Protein AF-A0A2C6MJA4-F1 (afdb_monomer_lite)

Organism: NCBI:txid1383067

Foldseek 3Di:
DAPLLFKKKKWWAWPCQQVHHPVVLVVQLVVLVVVLLVLLVCLLVVHDDDDPVNPVFWDWDWDDADGPIGITIIGTGGDPPPDDDDPPRPPDDSNSSLQLSLLLLVVLLVCLVLVVVVWDWDWADPVDPQKIWIFIHDVGDTDIHGVSSVVSNVSSVVSVLSSLVSADNVSTTAWIWMGRPPDPDGIDIHGVVSSVSSVPDDD

Radius of gyration: 17.63 Å; chains: 1; bounding box: 37×48×42 Å

Sequence (203 aa):
MVQNDSLITFKMTGTQFEDGFNLYYMLKALGDFHTIIDKSYLTIKNKKKMSEKDREILRLRAFSFEKGSFVTNLSIDILAATQVVLPYFLSLTPKEIWEIATQGYKYLTFVLEAFSRNEKVRIESSGQDNVVNVINGSDNQIIQIHEQTLVFVQRAVGDYENLVNNINPKHGINQIQAYQKNSNSKGINITDYEKSFFKGGRL

Secondary structure (DSSP, 8-state):
---GGGEEEEEEESGGGTSS--HHHHHHHHHHHHHHHHHHHHHHTT-SS--HHHHHHEEEEEEEEETTTEEEEEEEEE---S----TTS----HHHHHHHHHHHHHHHHHHHHHHHTT--EEEEE-SSTTEEEEEETTTTEEEEEETHHHHHHHHHHHHHHHHHHT-BGGGTB-EEEEEETT-SS-EEEE-HHHHHHHHH---

Structure (mmCIF, N/CA/C/O backbone):
data_AF-A0A2C6MJA4-F1
#
_entry.id   AF-A0A2C6MJA4-F1
#
loop_
_atom_site.group_PDB
_atom_site.id
_atom_site.type_symbol
_atom_site.label_atom_id
_atom_site.label_alt_id
_atom_site.label_comp_id
_atom_site.label_asym_id
_atom_site.label_entity_id
_atom_site.label_seq_id
_atom_site.pdbx_PDB_ins_code
_atom_site.Cartn_x
_atom_site.Cartn_y
_atom_site.Cartn_z
_atom_site.occupancy
_atom_site.B_iso_or_equiv
_atom_site.auth_seq_id
_atom_site.auth_comp_id
_atom_site.auth_asym_id
_atom_site.auth_atom_id
_atom_site.pdbx_PDB_model_num
ATOM 1 N N . MET A 1 1 ? -10.403 23.217 6.806 1.00 45.53 1 MET A N 1
ATOM 2 C CA . MET A 1 1 ? -10.995 22.338 5.776 1.00 45.53 1 MET A CA 1
ATOM 3 C C . MET A 1 1 ? -9.944 21.325 5.363 1.00 45.53 1 MET A C 1
ATOM 5 O O . MET A 1 1 ? -8.827 21.739 5.085 1.00 45.53 1 MET A O 1
ATOM 9 N N . VAL A 1 2 ? -10.267 20.031 5.391 1.00 54.28 2 VAL A N 1
ATOM 10 C CA . VAL A 1 2 ? -9.412 18.985 4.802 1.00 54.28 2 VAL A CA 1
ATOM 11 C C . VAL A 1 2 ? -9.591 19.072 3.284 1.00 54.28 2 VAL A C 1
ATOM 13 O O . VAL A 1 2 ? -10.728 19.171 2.826 1.00 54.28 2 VAL A O 1
ATOM 16 N N . GLN A 1 3 ? -8.507 19.126 2.508 1.00 57.84 3 GLN A N 1
ATOM 17 C CA . GLN A 1 3 ? -8.610 19.113 1.044 1.00 57.84 3 GLN A CA 1
ATOM 18 C C . GLN A 1 3 ? -9.174 17.760 0.587 1.00 57.84 3 GLN A C 1
ATOM 20 O O . GLN A 1 3 ? -8.755 16.723 1.087 1.00 57.84 3 GLN A O 1
ATOM 25 N N . ASN A 1 4 ? -10.111 17.746 -0.366 1.00 58.88 4 ASN A N 1
ATOM 26 C CA . ASN A 1 4 ? -10.749 16.499 -0.819 1.00 58.88 4 ASN A CA 1
ATOM 27 C C . ASN A 1 4 ? -9.745 15.470 -1.365 1.00 58.88 4 ASN A C 1
ATOM 29 O O . ASN A 1 4 ? -9.954 14.268 -1.213 1.00 58.88 4 ASN A O 1
ATOM 33 N N . ASP A 1 5 ? -8.635 15.936 -1.938 1.00 65.00 5 ASP A N 1
ATOM 34 C CA . ASP A 1 5 ? -7.619 15.080 -2.547 1.00 65.00 5 ASP A CA 1
ATOM 35 C C . ASP A 1 5 ? -6.782 14.306 -1.516 1.00 65.00 5 ASP A C 1
ATOM 37 O O . ASP A 1 5 ? -6.061 13.384 -1.890 1.00 65.00 5 ASP A O 1
ATOM 41 N N . SER A 1 6 ? -6.897 14.624 -0.222 1.00 71.31 6 SER A N 1
ATOM 42 C CA . SER A 1 6 ? -6.244 13.869 0.850 1.00 71.31 6 SER A CA 1
ATOM 43 C C . SER A 1 6 ? -7.141 12.827 1.518 1.00 71.31 6 SER A C 1
ATOM 45 O O . SER A 1 6 ? -6.648 12.092 2.374 1.00 71.31 6 SER A O 1
ATOM 47 N N . LEU A 1 7 ? -8.427 12.745 1.148 1.00 86.44 7 LEU A N 1
ATOM 48 C CA . LEU A 1 7 ? -9.398 11.855 1.785 1.00 86.44 7 LEU A CA 1
ATOM 49 C C . LEU A 1 7 ? -9.397 10.452 1.168 1.00 86.44 7 LEU A C 1
ATOM 51 O O . LEU A 1 7 ? -9.753 10.255 0.002 1.00 86.44 7 LEU A O 1
ATOM 55 N N . ILE A 1 8 ? -9.068 9.469 2.000 1.00 89.94 8 ILE A N 1
ATOM 56 C CA . ILE A 1 8 ? -9.038 8.045 1.674 1.00 89.94 8 ILE A CA 1
ATOM 57 C C . ILE A 1 8 ? -10.065 7.336 2.548 1.00 89.94 8 ILE A C 1
ATOM 59 O O . ILE A 1 8 ? -10.073 7.496 3.763 1.00 89.94 8 ILE A O 1
ATOM 63 N N . THR A 1 9 ? -10.915 6.512 1.956 1.00 91.31 9 THR A N 1
ATOM 64 C CA . THR A 1 9 ? -11.743 5.574 2.706 1.00 91.31 9 THR A CA 1
ATOM 65 C C . THR A 1 9 ? -10.976 4.270 2.859 1.00 91.31 9 THR A C 1
ATOM 67 O O . THR A 1 9 ? -10.599 3.660 1.861 1.00 91.31 9 THR A O 1
ATOM 70 N N . PHE A 1 10 ? -10.752 3.844 4.100 1.00 92.75 10 PHE A N 1
ATOM 71 C CA . PHE A 1 10 ? -10.230 2.524 4.434 1.00 92.75 10 PHE A CA 1
ATOM 72 C C . PHE A 1 10 ? -11.374 1.659 4.955 1.00 92.75 10 PHE A C 1
ATOM 74 O O . PHE A 1 10 ? -12.114 2.071 5.849 1.00 92.75 10 PHE A O 1
ATOM 81 N N . LYS A 1 11 ? -11.531 0.467 4.386 1.00 92.75 11 LYS A N 1
ATOM 82 C CA . LYS A 1 11 ? -12.639 -0.441 4.665 1.00 92.75 11 LYS A CA 1
ATOM 83 C C . LYS A 1 11 ? -12.128 -1.856 4.898 1.00 92.75 11 LYS A C 1
ATOM 85 O O . LYS A 1 11 ? -11.384 -2.379 4.079 1.00 92.75 11 LYS A O 1
ATOM 90 N N . MET A 1 12 ? -12.578 -2.497 5.970 1.00 92.69 12 MET A N 1
ATOM 91 C CA . MET A 1 12 ? -12.418 -3.933 6.195 1.00 92.69 12 MET A CA 1
ATOM 92 C C . MET A 1 12 ? -13.788 -4.586 6.327 1.00 92.69 12 MET A C 1
ATOM 94 O O . MET A 1 12 ? -14.660 -4.068 7.028 1.00 92.69 12 MET A O 1
ATOM 98 N N . THR A 1 13 ? -13.976 -5.734 5.681 1.00 91.75 13 THR A N 1
ATOM 99 C CA . THR A 1 13 ? -15.223 -6.507 5.761 1.00 91.75 13 THR A CA 1
ATOM 100 C C . THR A 1 13 ? -14.967 -7.957 6.146 1.00 91.75 13 THR A C 1
ATOM 102 O O . THR A 1 13 ? -13.891 -8.511 5.902 1.00 91.75 13 THR A O 1
ATOM 105 N N . GLY A 1 14 ? -15.987 -8.569 6.742 1.00 89.56 14 GLY A N 1
ATOM 106 C CA . GLY A 1 14 ? -15.992 -9.953 7.196 1.00 89.56 14 GLY A CA 1
ATOM 107 C C . GLY A 1 14 ? -16.753 -10.105 8.514 1.00 89.56 14 GLY A C 1
ATOM 108 O O . GLY A 1 14 ? -17.152 -9.112 9.127 1.00 89.56 14 GLY A O 1
ATOM 109 N N . THR A 1 15 ? -16.951 -11.347 8.946 1.00 88.81 15 THR A N 1
ATOM 110 C CA . THR A 1 15 ? -17.801 -11.687 10.099 1.00 88.81 15 THR A CA 1
ATOM 111 C C . THR A 1 15 ? -17.295 -11.125 11.434 1.00 88.81 15 THR A C 1
ATOM 113 O O . THR A 1 15 ? -18.082 -10.954 12.358 1.00 88.81 15 THR A O 1
ATOM 116 N N . GLN A 1 16 ? -16.015 -10.737 11.543 1.00 85.62 16 GLN A N 1
ATOM 117 C CA . GLN A 1 16 ? -15.469 -10.059 12.739 1.00 85.62 16 GLN A CA 1
ATOM 118 C C . GLN A 1 16 ? -16.032 -8.658 12.995 1.00 85.62 16 GLN A C 1
ATOM 120 O O . GLN A 1 16 ? -15.681 -8.046 14.005 1.00 85.62 16 GLN A O 1
ATOM 125 N N . PHE A 1 17 ? -16.828 -8.127 12.066 1.00 84.81 17 PHE A N 1
ATOM 126 C CA . PHE A 1 17 ? -17.387 -6.780 12.142 1.00 84.81 17 PHE A CA 1
ATOM 127 C C . PHE A 1 17 ? -18.919 -6.763 12.290 1.00 84.81 17 PHE A C 1
ATOM 129 O O . PHE A 1 17 ? -19.518 -5.685 12.303 1.00 84.81 17 PHE A O 1
ATOM 136 N N . GLU A 1 18 ? -19.555 -7.937 12.384 1.00 82.62 18 GLU A N 1
ATOM 137 C CA . GLU A 1 18 ? -21.016 -8.074 12.476 1.00 82.62 18 GLU A CA 1
ATOM 138 C C . GLU A 1 18 ? -21.545 -7.775 13.890 1.00 82.62 18 GLU A C 1
ATOM 140 O O . GLU A 1 18 ? -22.545 -7.068 14.026 1.00 82.62 18 GLU A O 1
ATOM 145 N N . ASP A 1 19 ? -20.841 -8.222 14.938 1.00 80.50 19 ASP A N 1
ATOM 146 C CA . ASP A 1 19 ? -21.211 -8.026 16.353 1.00 80.50 19 ASP A CA 1
ATOM 147 C C . ASP A 1 19 ? -20.185 -7.163 17.115 1.00 80.50 19 ASP A C 1
ATOM 149 O O . ASP A 1 19 ? -19.658 -7.513 18.169 1.00 80.50 19 ASP A O 1
ATOM 153 N N . GLY A 1 20 ? -19.840 -6.018 16.524 1.00 76.06 20 GLY A N 1
ATOM 154 C CA . GLY A 1 20 ? -18.811 -5.110 17.039 1.00 76.06 20 GLY A CA 1
ATOM 155 C C . GLY A 1 20 ? -17.494 -5.221 16.275 1.00 76.06 20 GLY A C 1
ATOM 156 O O . GLY A 1 20 ? -17.429 -5.858 15.234 1.00 76.06 20 GLY A O 1
ATOM 157 N N . PHE A 1 21 ? -16.446 -4.545 16.752 1.00 81.00 21 PHE A N 1
ATOM 158 C CA . PHE A 1 21 ? -15.149 -4.509 16.071 1.00 81.00 21 PHE A CA 1
ATOM 159 C C . PHE A 1 21 ? -14.104 -5.277 16.864 1.00 81.00 21 PHE A C 1
ATOM 161 O O . PHE A 1 21 ? -13.774 -4.904 17.992 1.00 81.00 21 PHE A O 1
ATOM 168 N N . ASN A 1 22 ? -13.497 -6.286 16.245 1.00 85.56 22 ASN A N 1
ATOM 169 C CA . ASN A 1 22 ? -12.277 -6.864 16.786 1.00 85.56 22 ASN A CA 1
ATOM 170 C C . ASN A 1 22 ? -11.110 -5.867 16.642 1.00 85.56 22 ASN A C 1
ATOM 172 O O . ASN A 1 22 ? -10.464 -5.771 15.592 1.00 85.56 22 ASN A O 1
ATOM 176 N N . LEU A 1 23 ? -10.849 -5.110 17.714 1.00 87.44 23 LEU A N 1
ATOM 177 C CA . LEU A 1 23 ? -9.854 -4.035 17.729 1.00 87.44 23 LEU A CA 1
ATOM 178 C C . LEU A 1 23 ? -8.444 -4.524 17.393 1.00 87.44 23 LEU A C 1
ATOM 180 O O . LEU A 1 23 ? -7.691 -3.784 16.769 1.00 87.44 23 LEU A O 1
ATOM 184 N N . TYR A 1 24 ? -8.087 -5.757 17.763 1.00 90.38 24 TYR A N 1
ATOM 185 C CA . TYR A 1 24 ? -6.762 -6.306 17.476 1.00 90.38 24 TYR A CA 1
ATOM 186 C C . TYR A 1 24 ? -6.501 -6.364 15.966 1.00 90.38 24 TYR A C 1
ATOM 188 O O . TYR A 1 24 ? -5.517 -5.806 15.480 1.00 90.38 24 TYR A O 1
ATOM 196 N N . TYR A 1 25 ? -7.412 -6.979 15.208 1.00 89.38 25 TYR A N 1
ATOM 197 C CA . TYR A 1 25 ? -7.258 -7.107 13.759 1.00 89.38 25 TYR A CA 1
ATOM 198 C C . TYR A 1 25 ? -7.375 -5.764 13.035 1.00 89.38 25 TYR A C 1
ATOM 200 O O . TYR A 1 25 ? -6.625 -5.498 12.096 1.00 89.38 25 TYR A O 1
ATOM 208 N N . MET A 1 26 ? -8.279 -4.905 13.504 1.00 89.12 26 MET A N 1
ATOM 209 C CA . MET A 1 26 ? -8.464 -3.555 12.979 1.00 89.12 26 MET A CA 1
ATOM 210 C C . MET A 1 26 ? -7.193 -2.708 13.132 1.00 89.12 26 MET A C 1
ATOM 212 O O . MET A 1 26 ? -6.695 -2.151 12.155 1.00 89.12 26 MET A O 1
ATOM 216 N N . LEU A 1 27 ? -6.637 -2.637 14.347 1.00 91.38 27 LEU A N 1
ATOM 217 C CA . LEU A 1 27 ? -5.430 -1.857 14.631 1.00 91.38 27 LEU A CA 1
ATOM 218 C C . LEU A 1 27 ? -4.210 -2.420 13.907 1.00 91.38 27 LEU A C 1
ATOM 220 O O . LEU A 1 27 ? -3.390 -1.643 13.421 1.00 91.38 27 LEU A O 1
ATOM 224 N N . LYS A 1 28 ? -4.107 -3.748 13.783 1.00 93.88 28 LYS A N 1
ATOM 225 C CA . LYS A 1 28 ? -3.034 -4.378 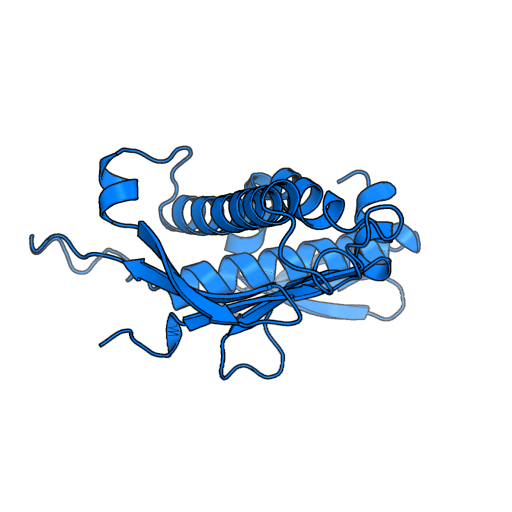13.013 1.00 93.88 28 LYS A CA 1
ATOM 226 C C . LYS A 1 28 ? -3.085 -3.960 11.539 1.00 93.88 28 LYS A C 1
ATOM 228 O O . LYS A 1 28 ? -2.090 -3.462 11.022 1.00 93.88 28 LYS A O 1
ATOM 233 N N . ALA A 1 29 ? -4.236 -4.101 10.880 1.00 94.00 29 ALA A N 1
ATOM 234 C CA . ALA A 1 29 ? -4.374 -3.745 9.468 1.00 94.00 29 ALA A CA 1
ATOM 235 C C . ALA A 1 29 ? -4.172 -2.241 9.218 1.00 94.00 29 ALA A C 1
ATOM 237 O O . ALA A 1 29 ? -3.523 -1.860 8.245 1.00 94.00 29 ALA A O 1
ATOM 238 N N . LEU A 1 30 ? -4.667 -1.383 10.116 1.00 93.25 30 LEU A N 1
ATOM 239 C CA . LEU A 1 30 ? -4.401 0.057 10.070 1.00 93.25 30 LEU A CA 1
ATOM 240 C C . LEU A 1 30 ? -2.916 0.383 10.250 1.00 93.25 30 LEU A C 1
ATOM 242 O O . LEU A 1 30 ? -2.412 1.270 9.569 1.00 93.25 30 LEU A O 1
ATOM 246 N N . GLY A 1 31 ? -2.215 -0.312 11.148 1.00 95.56 31 GLY A N 1
ATOM 247 C CA . GLY A 1 31 ? -0.776 -0.141 11.357 1.00 95.56 31 GLY A CA 1
ATOM 248 C C . GLY A 1 31 ? 0.042 -0.548 10.131 1.00 95.56 31 GLY A C 1
ATOM 249 O O . GLY A 1 31 ? 0.927 0.197 9.701 1.00 95.56 31 GLY A O 1
ATOM 250 N N . ASP A 1 32 ? -0.308 -1.681 9.518 1.00 96.69 32 ASP A N 1
ATOM 251 C CA . ASP A 1 32 ? 0.312 -2.151 8.276 1.00 96.69 32 ASP A CA 1
ATOM 252 C C . ASP A 1 32 ? 0.065 -1.140 7.135 1.00 96.69 32 ASP A C 1
ATOM 254 O O . ASP A 1 32 ? 0.999 -0.727 6.444 1.00 96.69 32 ASP A O 1
ATOM 258 N N . PHE A 1 33 ? -1.170 -0.639 6.998 1.00 96.81 33 PHE A N 1
ATOM 259 C CA . PHE A 1 33 ? -1.514 0.404 6.026 1.00 96.81 33 PHE A CA 1
ATOM 260 C C . PHE A 1 33 ? -0.780 1.731 6.281 1.00 96.81 33 PHE A C 1
ATOM 262 O O . PHE A 1 33 ? -0.238 2.330 5.353 1.00 96.81 33 PHE A O 1
ATOM 269 N N . HIS A 1 34 ? -0.704 2.190 7.530 1.00 96.12 34 HIS A N 1
ATOM 270 C CA . HIS A 1 34 ? 0.022 3.409 7.898 1.00 96.12 34 HIS A CA 1
ATOM 271 C C . HIS A 1 34 ? 1.509 3.303 7.529 1.00 96.12 34 HIS A C 1
ATOM 273 O O . HIS A 1 34 ? 2.076 4.240 6.970 1.00 96.12 34 HIS A O 1
ATOM 279 N N . THR A 1 35 ? 2.123 2.139 7.739 1.00 96.88 35 THR A N 1
ATOM 280 C CA . THR A 1 35 ? 3.530 1.901 7.384 1.00 96.88 35 THR A CA 1
ATOM 281 C C . THR A 1 35 ? 3.778 2.043 5.874 1.00 96.88 35 THR A C 1
ATOM 283 O O . THR A 1 35 ? 4.799 2.595 5.458 1.00 96.88 35 THR A O 1
ATOM 286 N N . ILE A 1 36 ? 2.826 1.625 5.034 1.00 97.44 36 ILE A N 1
ATOM 287 C CA . ILE A 1 36 ? 2.882 1.817 3.575 1.00 97.44 36 ILE A CA 1
ATOM 288 C C . ILE A 1 36 ? 2.860 3.313 3.212 1.00 97.44 36 ILE A C 1
ATOM 290 O O . ILE A 1 36 ? 3.648 3.767 2.371 1.00 97.44 36 ILE A O 1
ATOM 294 N N . ILE A 1 37 ? 2.004 4.101 3.870 1.00 96.56 37 ILE A N 1
ATOM 295 C CA . ILE A 1 37 ? 1.938 5.560 3.682 1.00 96.56 37 ILE A CA 1
ATOM 296 C C . ILE A 1 37 ? 3.252 6.228 4.112 1.00 96.56 37 ILE A C 1
ATOM 298 O O . ILE A 1 37 ? 3.802 7.045 3.368 1.00 96.56 37 ILE A O 1
ATOM 302 N N . ASP A 1 38 ? 3.819 5.824 5.250 1.00 96.19 38 ASP A N 1
ATOM 303 C CA . ASP A 1 38 ? 5.114 6.319 5.728 1.00 96.19 38 ASP A CA 1
ATOM 304 C C . ASP A 1 38 ? 6.237 6.058 4.724 1.00 96.19 38 ASP A C 1
ATOM 306 O O . ASP A 1 38 ? 7.038 6.944 4.419 1.00 96.19 38 ASP A O 1
ATOM 310 N N . LYS A 1 39 ? 6.307 4.842 4.173 1.00 96.62 39 LYS A N 1
ATOM 311 C CA . LYS A 1 39 ? 7.334 4.489 3.185 1.00 96.62 39 LYS A CA 1
ATOM 312 C C . LYS A 1 39 ? 7.156 5.231 1.867 1.00 96.62 39 LYS A C 1
ATOM 314 O O . LYS A 1 39 ? 8.157 5.538 1.215 1.00 96.62 39 LYS A O 1
ATOM 319 N N . SER A 1 40 ? 5.922 5.573 1.504 1.00 94.81 40 SER A N 1
ATOM 320 C CA . SER A 1 40 ? 5.638 6.417 0.340 1.00 94.81 40 SER A CA 1
ATOM 321 C C . SER A 1 40 ? 6.223 7.816 0.557 1.00 94.81 40 SER A C 1
ATOM 323 O O . SER A 1 40 ? 7.035 8.279 -0.244 1.00 94.81 40 SER A O 1
ATOM 325 N N . TYR A 1 41 ? 5.939 8.434 1.709 1.00 94.44 41 TYR A N 1
ATOM 326 C CA . TYR A 1 41 ? 6.529 9.716 2.111 1.00 94.44 41 TYR A CA 1
ATOM 327 C C . TYR A 1 41 ? 8.065 9.683 2.142 1.00 94.44 41 TYR A C 1
ATOM 329 O O . TYR A 1 41 ? 8.726 10.549 1.562 1.00 94.44 41 TYR A O 1
ATOM 337 N N . LEU A 1 42 ? 8.651 8.670 2.788 1.00 94.44 42 LEU A N 1
ATOM 338 C CA . LEU A 1 42 ? 10.103 8.518 2.889 1.00 94.44 42 LEU A CA 1
ATOM 339 C C . LEU A 1 42 ? 10.761 8.321 1.522 1.00 94.44 42 LEU A C 1
ATOM 341 O O . LEU A 1 42 ? 11.895 8.754 1.324 1.00 94.44 42 LEU A O 1
ATOM 345 N N . THR A 1 43 ? 10.070 7.688 0.574 1.00 94.06 43 THR A N 1
ATOM 346 C CA . THR A 1 43 ? 10.574 7.529 -0.793 1.00 94.06 43 THR A CA 1
ATOM 347 C C . THR A 1 43 ? 10.629 8.867 -1.514 1.00 94.06 43 THR A C 1
ATOM 349 O O . THR A 1 43 ? 11.698 9.219 -2.005 1.00 94.06 43 THR A O 1
ATOM 352 N N . ILE A 1 44 ? 9.557 9.665 -1.460 1.00 91.06 44 ILE A N 1
ATOM 353 C CA . ILE A 1 44 ? 9.525 11.009 -2.067 1.00 91.06 44 ILE A CA 1
ATOM 354 C C . ILE A 1 44 ? 10.591 11.917 -1.446 1.00 91.06 44 ILE A C 1
ATOM 356 O O . ILE A 1 44 ? 11.285 12.654 -2.140 1.00 91.06 44 ILE A O 1
ATOM 360 N N . LYS A 1 45 ? 10.765 11.851 -0.121 1.00 90.06 45 LYS A N 1
ATOM 361 C CA . LYS A 1 45 ? 11.785 12.631 0.597 1.00 90.06 45 LYS A CA 1
ATOM 362 C C . LYS A 1 45 ? 13.196 12.055 0.491 1.00 90.06 45 LYS A C 1
ATOM 364 O O . LYS A 1 45 ? 14.118 12.637 1.057 1.00 90.06 45 LYS A O 1
ATOM 369 N N . ASN A 1 46 ? 13.369 10.924 -0.190 1.00 91.00 46 ASN A N 1
ATOM 370 C CA . ASN A 1 46 ? 14.618 10.175 -0.271 1.00 91.00 46 ASN A CA 1
ATOM 371 C C . ASN A 1 46 ? 15.276 9.914 1.105 1.00 91.00 46 ASN A C 1
ATOM 373 O O . ASN A 1 46 ? 16.487 10.029 1.288 1.00 91.00 46 ASN A O 1
ATOM 377 N N . LYS A 1 47 ? 14.462 9.556 2.102 1.00 92.00 47 LYS A N 1
ATOM 378 C CA . LYS A 1 47 ? 14.889 9.204 3.464 1.00 92.00 47 LYS A CA 1
ATOM 379 C C . LYS A 1 47 ? 14.739 7.704 3.706 1.00 92.00 47 LYS A C 1
ATOM 381 O O . LYS A 1 47 ? 13.911 7.037 3.092 1.00 92.00 47 LYS A O 1
ATOM 386 N N . LYS A 1 48 ? 15.544 7.163 4.626 1.00 90.50 48 LYS A N 1
ATOM 387 C CA . LYS A 1 48 ? 15.475 5.747 5.041 1.00 90.50 48 LYS A CA 1
ATOM 388 C C . LYS A 1 48 ? 14.597 5.510 6.273 1.00 90.50 48 LYS A C 1
ATOM 390 O O . LYS A 1 48 ? 14.112 4.401 6.456 1.00 90.50 48 LYS A O 1
ATOM 395 N N . LYS A 1 49 ? 14.442 6.514 7.141 1.00 93.31 49 LYS A N 1
ATOM 396 C CA . LYS A 1 49 ? 13.718 6.414 8.417 1.00 93.31 49 LYS A CA 1
ATOM 397 C C . LYS A 1 49 ? 12.960 7.707 8.705 1.00 93.31 49 LYS A C 1
ATOM 399 O O . LYS A 1 49 ? 13.434 8.781 8.327 1.00 93.31 49 LYS A O 1
ATOM 404 N N . MET A 1 50 ? 11.829 7.578 9.399 1.00 93.62 50 MET A N 1
ATOM 405 C CA . MET A 1 50 ? 11.095 8.711 9.965 1.00 93.62 50 MET A CA 1
ATOM 406 C C . MET A 1 50 ? 11.867 9.291 11.152 1.00 93.62 50 MET A C 1
ATOM 408 O O . MET A 1 50 ? 12.357 8.555 12.006 1.00 93.62 50 MET A O 1
ATOM 412 N N . SER A 1 51 ? 11.963 10.612 11.190 1.00 93.31 51 SER A N 1
ATOM 413 C CA . SER A 1 51 ? 12.376 11.409 12.347 1.00 93.31 51 SER A CA 1
ATOM 414 C C . SER A 1 51 ? 11.150 11.976 13.064 1.00 93.31 51 SER A C 1
ATOM 416 O O . SER A 1 51 ? 10.074 12.052 12.470 1.00 93.31 51 SER A O 1
ATOM 418 N N . GLU A 1 52 ? 11.320 12.444 14.302 1.00 90.31 52 GLU A N 1
ATOM 419 C CA . GLU A 1 52 ? 10.264 13.151 15.047 1.00 90.31 52 GLU A CA 1
ATOM 420 C C . GLU A 1 52 ? 9.685 14.320 14.237 1.00 90.31 52 GLU A C 1
ATOM 422 O O . GLU A 1 52 ? 8.475 14.439 14.070 1.00 90.31 52 GLU A O 1
ATOM 427 N N . LYS A 1 53 ? 10.551 15.105 13.584 1.00 87.50 53 LYS A N 1
ATOM 428 C CA . LYS A 1 53 ? 10.123 16.199 12.704 1.00 87.50 53 LYS A CA 1
ATOM 429 C C . LYS A 1 53 ? 9.283 15.718 11.516 1.00 87.50 53 LYS A C 1
ATOM 431 O O . LYS A 1 53 ? 8.360 16.408 11.097 1.00 87.50 53 LYS A O 1
ATOM 436 N N . ASP A 1 54 ? 9.567 14.538 10.963 1.00 89.88 54 ASP A N 1
ATOM 437 C CA . ASP A 1 54 ? 8.723 13.993 9.891 1.00 89.88 54 ASP A CA 1
ATOM 438 C C . ASP A 1 54 ? 7.342 13.588 10.420 1.00 89.88 54 ASP A C 1
ATOM 440 O O . ASP A 1 54 ? 6.363 13.757 9.703 1.00 89.88 54 ASP A O 1
ATOM 444 N N . ARG A 1 55 ? 7.243 13.091 11.663 1.00 90.19 55 ARG A N 1
ATOM 445 C CA . ARG A 1 55 ? 5.967 12.760 12.331 1.00 90.19 55 ARG A CA 1
ATOM 446 C C . ARG A 1 55 ? 5.143 13.997 12.669 1.00 90.19 55 ARG A C 1
ATOM 448 O O . ARG A 1 55 ? 3.915 13.952 12.677 1.00 90.19 55 ARG A O 1
ATOM 455 N N . GLU A 1 56 ? 5.810 15.116 12.920 1.00 86.06 56 GLU A N 1
ATOM 456 C CA . GLU A 1 56 ? 5.139 16.404 13.056 1.00 86.06 56 GLU A CA 1
ATOM 457 C C . GLU A 1 56 ? 4.545 16.872 11.723 1.00 86.06 56 GLU A C 1
ATOM 459 O O . GLU A 1 56 ? 3.453 17.439 11.728 1.00 86.06 56 GLU A O 1
ATOM 464 N N . ILE A 1 57 ? 5.230 16.600 10.604 1.00 86.81 57 ILE A N 1
ATOM 465 C CA . ILE A 1 57 ? 4.836 17.020 9.253 1.00 86.81 57 ILE A CA 1
ATOM 466 C C . ILE A 1 57 ? 3.762 16.104 8.654 1.00 86.81 57 ILE A C 1
ATOM 468 O O . ILE A 1 57 ? 2.746 16.610 8.186 1.00 86.81 57 ILE A O 1
ATOM 472 N N . LEU A 1 58 ? 3.986 14.788 8.631 1.00 90.62 58 LEU A N 1
ATOM 473 C CA . LEU A 1 58 ? 3.090 13.797 8.034 1.00 90.62 58 LEU A CA 1
ATOM 474 C C . LEU A 1 58 ? 2.179 13.191 9.098 1.00 90.62 58 LEU A C 1
ATOM 476 O O . LEU A 1 58 ? 2.655 12.579 10.055 1.00 90.62 58 LEU A O 1
ATOM 480 N N . ARG A 1 59 ? 0.863 13.286 8.891 1.00 89.38 59 ARG A N 1
ATOM 481 C CA . ARG A 1 59 ? -0.131 12.656 9.768 1.00 89.38 59 ARG A CA 1
ATOM 482 C C . ARG A 1 59 ? -1.168 11.897 8.955 1.00 89.38 59 ARG A C 1
ATOM 484 O O . ARG A 1 59 ? -1.700 12.435 7.990 1.00 89.38 59 ARG A O 1
ATOM 491 N N . LEU A 1 60 ? -1.491 10.682 9.391 1.00 89.06 60 LEU A N 1
ATOM 492 C CA . LEU A 1 60 ? -2.649 9.924 8.925 1.00 89.06 60 LEU A CA 1
ATOM 493 C C . LEU A 1 60 ? -3.735 9.990 10.006 1.00 89.06 60 LEU A C 1
ATOM 495 O O . LEU A 1 60 ? -3.524 9.498 11.115 1.00 89.06 60 LEU A O 1
ATOM 499 N N . ARG A 1 61 ? -4.873 10.635 9.724 1.00 87.00 61 ARG A N 1
ATOM 500 C CA . ARG A 1 61 ? -5.938 10.866 10.722 1.00 87.00 61 ARG A CA 1
ATOM 501 C C . ARG A 1 61 ? -7.260 10.240 10.315 1.00 87.00 61 ARG A C 1
ATOM 503 O O . ARG A 1 61 ? -7.726 10.498 9.217 1.00 87.00 61 ARG A O 1
ATOM 510 N N . ALA A 1 62 ? -7.885 9.493 11.225 1.00 85.88 62 ALA A N 1
ATOM 511 C CA . ALA A 1 62 ? -9.252 8.990 11.083 1.00 85.88 62 ALA A CA 1
ATOM 512 C C . ALA A 1 62 ? -10.279 10.008 11.610 1.00 85.88 62 ALA A C 1
ATOM 514 O O . ALA A 1 62 ? -10.103 10.543 12.704 1.00 85.88 62 ALA A O 1
ATOM 515 N N . PHE A 1 63 ? -11.361 10.253 10.863 1.00 78.75 63 PHE A N 1
ATOM 516 C CA . PHE A 1 63 ? -12.412 11.225 11.236 1.00 78.75 63 PHE A CA 1
ATOM 517 C C . PHE A 1 63 ? -13.756 10.601 11.599 1.00 78.75 63 PHE A C 1
ATOM 519 O O . PHE A 1 63 ? -14.616 11.268 12.165 1.00 78.75 63 PHE A O 1
ATOM 526 N N . SER A 1 64 ? -13.978 9.349 11.219 1.00 79.12 64 SER A N 1
ATOM 527 C CA . SER A 1 64 ? -15.240 8.645 11.451 1.00 79.12 64 SER A CA 1
ATOM 528 C C . SER A 1 64 ? -15.005 7.143 11.428 1.00 79.12 64 SER A C 1
ATOM 530 O O . SER A 1 64 ? -14.047 6.675 10.808 1.00 79.12 64 SER A O 1
ATOM 532 N N . PHE A 1 65 ? -15.893 6.421 12.100 1.00 79.19 65 PHE A N 1
ATOM 533 C CA . PHE A 1 65 ? -15.985 4.969 12.078 1.00 79.19 65 PHE A CA 1
ATOM 534 C C . PHE A 1 65 ? -17.456 4.604 11.859 1.00 79.19 65 PHE A C 1
ATOM 536 O O . PHE A 1 65 ? -18.315 5.108 12.583 1.00 79.19 65 PHE A O 1
ATOM 543 N N . GLU A 1 66 ? -17.756 3.779 10.861 1.00 79.06 66 GLU A N 1
ATOM 544 C CA . GLU A 1 66 ? -19.133 3.371 10.530 1.00 79.06 66 GLU A CA 1
ATOM 545 C C . GLU A 1 66 ? -19.393 1.910 10.940 1.00 79.06 66 GLU A C 1
ATOM 547 O O . GLU A 1 66 ? -18.454 1.126 11.033 1.00 79.06 66 GLU A O 1
ATOM 552 N N . LYS A 1 67 ? -20.655 1.541 11.225 1.00 67.69 67 LYS A N 1
ATOM 553 C CA . LYS A 1 67 ? -21.056 0.217 11.761 1.00 67.69 67 LYS A CA 1
ATOM 554 C C . LYS A 1 67 ? -21.332 -0.817 10.652 1.00 67.69 67 LYS A C 1
ATOM 556 O O . LYS A 1 67 ? -21.795 -0.456 9.576 1.00 67.69 67 LYS A O 1
ATOM 561 N N . GLY A 1 68 ? -21.110 -2.109 10.939 1.00 58.16 68 GLY A N 1
ATOM 562 C CA . GLY A 1 68 ? -21.439 -3.260 10.066 1.00 58.16 68 GLY A CA 1
ATOM 563 C C . GLY A 1 68 ? -20.303 -3.704 9.133 1.00 58.16 68 GLY A C 1
ATOM 564 O O . GLY A 1 68 ? -20.327 -4.785 8.560 1.00 58.16 68 GLY A O 1
ATOM 565 N N . SER A 1 69 ? -19.279 -2.868 9.009 1.00 63.38 69 SER A N 1
ATOM 566 C CA . SER A 1 69 ? -17.944 -3.159 8.483 1.00 6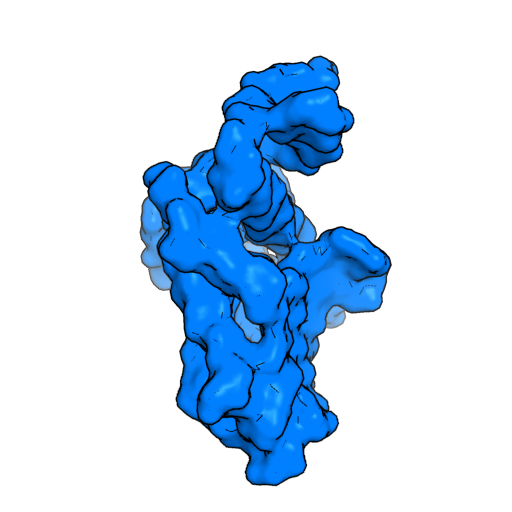3.38 69 SER A CA 1
ATOM 567 C C . SER A 1 69 ? -17.010 -2.122 9.099 1.00 63.38 69 SER A C 1
ATOM 569 O O . SER A 1 69 ? -17.485 -1.050 9.469 1.00 63.38 69 SER A O 1
ATOM 571 N N . PHE A 1 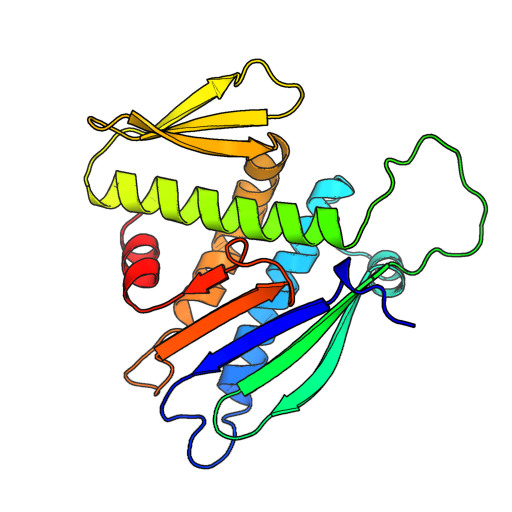70 ? -15.713 -2.389 9.254 1.00 80.81 70 PHE A N 1
ATOM 572 C CA . PHE A 1 70 ? -14.821 -1.320 9.704 1.00 80.81 70 PHE A CA 1
ATOM 573 C C . PHE A 1 70 ? -14.578 -0.365 8.538 1.00 80.81 70 PHE A C 1
ATOM 575 O O . PHE A 1 70 ? -13.740 -0.643 7.688 1.00 80.81 70 PHE A O 1
ATOM 582 N N . VAL A 1 71 ? -15.324 0.737 8.479 1.00 82.69 71 VAL A N 1
ATOM 583 C CA . VAL A 1 71 ? -15.129 1.806 7.490 1.00 82.69 71 VAL A CA 1
ATOM 584 C C . VAL A 1 71 ? -14.664 3.045 8.220 1.00 82.69 71 VAL A C 1
ATOM 586 O O . VAL A 1 71 ? -15.311 3.499 9.162 1.00 82.69 71 VAL A O 1
ATOM 589 N N . THR A 1 72 ? -13.550 3.605 7.770 1.00 81.94 72 THR A N 1
ATOM 590 C CA . THR A 1 72 ? -13.023 4.851 8.301 1.00 81.94 72 THR A CA 1
ATOM 591 C C . THR A 1 72 ? -12.578 5.778 7.184 1.00 81.94 72 THR A C 1
ATOM 593 O O . THR A 1 72 ? -12.012 5.353 6.176 1.00 81.94 72 THR A O 1
ATOM 596 N N . ASN A 1 73 ? -12.850 7.068 7.361 1.00 81.88 73 ASN A N 1
ATOM 597 C CA . ASN A 1 73 ? -12.341 8.107 6.477 1.00 81.88 73 ASN A CA 1
ATOM 598 C C . ASN A 1 73 ? -11.038 8.647 7.065 1.00 81.88 73 ASN A C 1
ATOM 600 O O . ASN A 1 73 ? -11.036 9.187 8.174 1.00 81.88 73 ASN A O 1
ATOM 604 N N . LEU A 1 74 ? -9.956 8.486 6.312 1.00 85.56 74 LEU A N 1
ATOM 605 C CA . LEU A 1 74 ? -8.601 8.898 6.637 1.00 85.56 74 LEU A CA 1
ATOM 606 C C . LEU A 1 74 ? -8.223 10.160 5.851 1.00 85.56 74 LEU A C 1
ATOM 608 O O . LEU A 1 74 ? -8.594 10.282 4.685 1.00 85.56 74 LEU A O 1
ATOM 612 N N . SER A 1 75 ? -7.441 11.064 6.443 1.00 85.50 75 SER A N 1
ATOM 613 C CA . SER A 1 75 ? -6.697 12.084 5.692 1.00 85.50 75 SER A CA 1
ATOM 614 C C . SER A 1 75 ? -5.197 11.896 5.829 1.00 85.50 75 SER A C 1
ATOM 616 O O . SER A 1 75 ? -4.700 11.617 6.922 1.00 85.50 75 SER A O 1
ATOM 618 N N . ILE A 1 76 ? -4.484 12.082 4.718 1.00 84.62 76 ILE A N 1
ATOM 619 C CA . ILE A 1 76 ? -3.038 12.315 4.719 1.00 84.62 76 ILE A CA 1
ATOM 620 C C . ILE A 1 76 ? -2.819 13.822 4.811 1.00 84.62 76 ILE A C 1
ATOM 622 O O . ILE A 1 76 ? -3.096 14.562 3.868 1.00 84.62 76 ILE A O 1
ATOM 626 N N . ASP A 1 77 ? -2.309 14.285 5.941 1.00 83.75 77 ASP A N 1
ATOM 627 C CA . ASP A 1 77 ? -2.039 15.698 6.157 1.00 83.75 77 ASP A CA 1
ATOM 628 C C . ASP A 1 77 ? -0.546 15.976 6.123 1.00 83.75 77 ASP A C 1
ATOM 630 O O . ASP A 1 77 ? 0.253 15.244 6.710 1.00 83.75 77 ASP A O 1
ATOM 634 N N . ILE A 1 78 ? -0.197 17.075 5.460 1.00 78.00 78 ILE A N 1
ATOM 635 C CA . ILE A 1 78 ? 1.157 17.610 5.410 1.00 78.00 78 ILE A CA 1
ATOM 636 C C . ILE A 1 78 ? 1.113 18.987 6.055 1.00 78.00 78 ILE A C 1
ATOM 638 O O . ILE A 1 78 ? 0.554 19.933 5.499 1.00 78.00 78 ILE A O 1
ATOM 642 N N . LEU A 1 79 ? 1.684 19.100 7.248 1.00 73.69 79 LEU A N 1
ATOM 643 C CA . LEU A 1 79 ? 1.815 20.373 7.938 1.00 73.69 79 LEU A CA 1
ATOM 644 C C . LEU A 1 79 ? 3.069 21.083 7.427 1.00 73.69 79 LEU A C 1
ATOM 646 O O . LEU A 1 79 ? 4.196 20.674 7.707 1.00 73.69 79 LEU A O 1
ATOM 650 N N . ALA A 1 80 ? 2.877 22.157 6.662 1.00 62.88 80 ALA A N 1
ATOM 651 C CA . ALA A 1 80 ? 3.963 23.067 6.343 1.00 62.88 80 ALA A CA 1
ATOM 652 C C . ALA A 1 80 ? 4.331 23.841 7.617 1.00 62.88 80 ALA A C 1
ATOM 654 O O . ALA A 1 80 ? 3.557 24.675 8.090 1.00 62.88 80 ALA A O 1
ATOM 655 N N . ALA A 1 81 ? 5.508 23.570 8.184 1.00 47.22 81 ALA A N 1
ATOM 656 C CA . ALA A 1 81 ? 6.115 24.503 9.122 1.00 47.22 81 ALA A CA 1
ATOM 657 C C . ALA A 1 81 ? 6.296 25.833 8.376 1.00 47.22 81 ALA A C 1
ATOM 659 O O . ALA A 1 81 ? 6.883 25.866 7.298 1.00 47.22 81 ALA A O 1
ATOM 660 N N . THR A 1 82 ? 5.763 26.917 8.926 1.00 42.75 82 THR A N 1
ATOM 661 C CA . THR A 1 82 ? 5.668 28.267 8.347 1.00 42.75 82 THR A CA 1
ATOM 662 C C . THR A 1 82 ? 7.010 28.974 8.107 1.00 42.75 82 THR A C 1
ATOM 664 O O . THR A 1 82 ? 7.057 30.198 8.018 1.00 42.75 82 THR A O 1
ATOM 667 N N . GLN A 1 83 ? 8.117 28.247 7.967 1.00 39.03 83 GLN A N 1
ATOM 668 C CA . GLN A 1 83 ? 9.360 28.830 7.485 1.00 39.03 83 GLN A CA 1
ATOM 669 C C . GLN A 1 83 ? 9.436 28.665 5.974 1.00 39.03 83 GLN A C 1
ATOM 671 O O . GLN A 1 83 ? 9.594 27.568 5.447 1.00 39.03 83 GLN A O 1
ATOM 676 N N . VAL A 1 84 ? 9.301 29.805 5.299 1.00 48.06 84 VAL A N 1
ATOM 677 C CA . VAL A 1 84 ? 9.658 30.038 3.901 1.00 48.06 84 VAL A CA 1
ATOM 678 C C . VAL A 1 84 ? 11.010 29.375 3.618 1.00 48.06 84 VAL A C 1
ATOM 680 O O . VAL A 1 84 ? 12.050 29.891 4.018 1.00 48.06 84 VAL A O 1
ATOM 683 N N . VAL A 1 85 ? 11.011 28.220 2.951 1.00 39.28 85 VAL A N 1
ATOM 684 C CA . VAL A 1 85 ? 12.239 27.566 2.482 1.00 39.28 85 VAL A CA 1
ATOM 685 C C . VAL A 1 85 ? 12.044 27.134 1.031 1.00 39.28 85 VAL A C 1
ATOM 687 O O . VAL A 1 85 ? 11.434 26.110 0.758 1.00 39.28 85 VAL A O 1
ATOM 690 N N . LEU A 1 86 ? 12.608 27.965 0.148 1.00 45.00 86 LEU A N 1
ATOM 691 C CA . LEU A 1 86 ? 13.095 27.729 -1.220 1.00 45.00 86 LEU A CA 1
ATOM 692 C C . LEU A 1 86 ? 12.149 27.082 -2.271 1.00 45.00 86 LEU A C 1
ATOM 694 O O . LEU A 1 86 ? 11.651 25.978 -2.072 1.00 45.00 86 LEU A O 1
ATOM 698 N N . PRO A 1 87 ? 12.032 27.675 -3.481 1.00 43.94 87 PRO A N 1
ATOM 699 C CA . PRO A 1 87 ? 11.167 27.207 -4.578 1.00 43.94 87 PRO A CA 1
ATOM 700 C C . PRO A 1 87 ? 11.621 25.902 -5.272 1.00 43.94 87 PRO A C 1
ATOM 702 O O . PRO A 1 87 ? 11.087 25.553 -6.318 1.00 43.94 87 PRO A O 1
ATOM 705 N N . TYR A 1 88 ? 12.593 25.173 -4.710 1.00 42.22 88 TYR A N 1
ATOM 706 C CA . TYR A 1 88 ? 13.181 23.964 -5.310 1.00 42.22 88 TYR A CA 1
ATOM 707 C C . TYR A 1 88 ? 12.726 22.647 -4.666 1.00 42.22 88 TYR A C 1
ATOM 709 O O . TYR A 1 88 ? 13.073 21.574 -5.159 1.00 42.22 88 TYR A O 1
ATOM 717 N N . PHE A 1 89 ? 11.942 22.685 -3.584 1.00 48.59 89 PHE A N 1
ATOM 718 C CA . PHE A 1 89 ? 11.301 21.471 -3.086 1.00 48.59 89 PHE A CA 1
ATOM 719 C C . PHE A 1 89 ? 10.057 21.194 -3.926 1.00 48.59 89 PHE A C 1
ATOM 721 O O . PHE A 1 89 ? 9.027 21.835 -3.726 1.00 48.59 89 PHE A O 1
ATOM 728 N N . LEU A 1 90 ? 10.167 20.226 -4.845 1.00 52.84 90 LEU A N 1
ATOM 729 C CA . LEU A 1 90 ? 9.028 19.525 -5.446 1.00 52.84 90 LEU A CA 1
ATOM 730 C C . LEU A 1 90 ? 7.959 19.339 -4.365 1.00 52.84 90 LEU A C 1
ATOM 732 O O . LEU A 1 90 ? 8.235 18.805 -3.281 1.00 52.84 90 LEU A O 1
ATOM 736 N N . SER A 1 91 ? 6.792 19.923 -4.612 1.00 60.66 91 SER A N 1
ATOM 737 C CA . SER A 1 91 ? 5.749 20.128 -3.619 1.00 60.66 91 SER A CA 1
ATOM 738 C C . SER A 1 91 ? 5.162 18.788 -3.202 1.00 60.66 91 SER A C 1
ATOM 740 O O . SER A 1 91 ? 4.182 18.367 -3.794 1.00 60.66 91 SER A O 1
ATOM 742 N N . LEU A 1 92 ? 5.747 18.143 -2.186 1.00 75.56 92 LEU A N 1
ATOM 743 C CA . LEU A 1 92 ? 5.190 16.942 -1.564 1.00 75.56 92 LEU A CA 1
ATOM 744 C C . LEU A 1 92 ? 3.705 17.190 -1.264 1.00 75.56 92 LEU A C 1
ATOM 746 O O . LEU A 1 92 ? 3.380 17.978 -0.372 1.00 75.56 92 LEU A O 1
ATOM 750 N N . THR A 1 93 ? 2.825 16.502 -1.985 1.00 86.00 93 THR A N 1
ATOM 751 C CA . THR A 1 93 ? 1.375 16.575 -1.785 1.00 86.00 93 THR A CA 1
ATOM 752 C C . THR A 1 93 ? 0.820 15.267 -1.213 1.00 86.00 93 THR A C 1
ATOM 754 O O . THR A 1 93 ? 1.392 14.196 -1.431 1.00 86.00 93 THR A O 1
ATOM 757 N N . PRO A 1 94 ? -0.334 15.300 -0.514 1.00 87.50 94 PRO A N 1
ATOM 758 C CA . PRO A 1 94 ? -1.030 14.080 -0.098 1.00 87.50 94 PRO A CA 1
ATOM 759 C C . PRO A 1 94 ? -1.338 13.143 -1.271 1.00 87.50 94 PRO A C 1
ATOM 761 O O . PRO A 1 94 ? -1.264 11.923 -1.137 1.00 87.50 94 PRO A O 1
ATOM 764 N N . LYS A 1 95 ? -1.637 13.733 -2.435 1.00 88.06 95 LYS A N 1
ATOM 765 C CA . LYS A 1 95 ? -1.916 13.017 -3.675 1.00 88.06 95 LYS A CA 1
ATOM 766 C C . LYS A 1 95 ? -0.709 12.208 -4.146 1.00 88.06 95 LYS A C 1
ATOM 768 O O . LYS A 1 95 ? -0.876 11.032 -4.426 1.00 88.06 95 LYS A O 1
ATOM 773 N N . GLU A 1 96 ? 0.492 12.783 -4.168 1.00 88.44 96 GLU A N 1
ATOM 774 C CA . GLU A 1 96 ? 1.709 12.058 -4.574 1.00 88.44 96 GLU A CA 1
ATOM 775 C C . GLU A 1 96 ? 2.025 10.886 -3.634 1.00 88.44 96 GLU A C 1
ATOM 777 O O . GLU A 1 96 ? 2.388 9.803 -4.093 1.00 88.44 96 GLU A O 1
ATOM 782 N N . ILE A 1 97 ? 1.844 11.074 -2.319 1.00 91.81 97 ILE A N 1
ATOM 783 C CA . ILE A 1 97 ? 2.012 10.001 -1.324 1.00 91.81 97 ILE A CA 1
ATOM 784 C C . ILE A 1 97 ? 1.036 8.856 -1.620 1.00 91.81 97 ILE A C 1
ATOM 786 O O . ILE A 1 97 ? 1.431 7.690 -1.651 1.00 91.81 97 ILE A O 1
ATOM 790 N N . TRP A 1 98 ? -0.234 9.187 -1.864 1.00 93.25 98 TRP A N 1
ATOM 791 C CA . TRP A 1 98 ? -1.265 8.207 -2.193 1.00 93.25 98 TRP A CA 1
ATOM 792 C C . TRP A 1 98 ? -1.037 7.522 -3.550 1.00 93.25 98 TRP A C 1
ATOM 794 O O . TRP A 1 98 ? -1.235 6.312 -3.689 1.00 93.25 98 TRP A O 1
ATOM 804 N N . GLU A 1 99 ? -0.593 8.269 -4.558 1.00 91.62 99 GLU A N 1
ATOM 805 C CA . GLU A 1 99 ? -0.309 7.754 -5.896 1.00 91.62 99 GLU A CA 1
ATOM 806 C C . GLU A 1 99 ? 0.852 6.762 -5.881 1.00 91.62 99 GLU A C 1
ATOM 808 O O . GLU A 1 99 ? 0.723 5.691 -6.468 1.00 91.62 99 GLU A O 1
ATOM 813 N N . ILE A 1 100 ? 1.942 7.045 -5.164 1.00 93.12 100 ILE A N 1
ATOM 814 C CA . ILE A 1 100 ? 3.052 6.091 -5.023 1.00 93.12 100 ILE A CA 1
ATOM 815 C C . ILE A 1 100 ? 2.602 4.819 -4.305 1.00 93.12 100 ILE A C 1
ATOM 817 O O . ILE A 1 100 ? 2.919 3.722 -4.770 1.00 93.12 100 ILE A O 1
ATOM 821 N N . ALA A 1 101 ? 1.827 4.942 -3.220 1.00 95.62 101 ALA A N 1
ATOM 822 C CA . ALA A 1 101 ? 1.276 3.784 -2.522 1.00 95.62 101 ALA A CA 1
ATOM 823 C C . ALA A 1 101 ? 0.444 2.918 -3.487 1.00 95.62 101 ALA A C 1
ATOM 825 O O . ALA A 1 101 ? 0.759 1.756 -3.738 1.00 95.62 101 ALA A O 1
ATOM 826 N N . THR A 1 102 ? -0.574 3.497 -4.120 1.00 95.50 102 THR A N 1
ATOM 827 C CA . THR A 1 102 ? -1.471 2.749 -5.016 1.00 95.50 102 THR A CA 1
ATOM 828 C C . THR A 1 102 ? -0.775 2.194 -6.259 1.00 95.50 102 THR A C 1
ATOM 830 O O . THR A 1 102 ? -1.080 1.075 -6.674 1.00 95.50 102 THR A O 1
ATOM 833 N N . GLN A 1 103 ? 0.191 2.912 -6.839 1.00 95.38 103 GLN A N 1
ATOM 834 C CA . GLN A 1 103 ? 0.995 2.391 -7.945 1.00 95.38 103 GLN A CA 1
ATOM 835 C C . GLN A 1 103 ? 1.910 1.251 -7.505 1.00 95.38 103 GLN A C 1
ATOM 837 O O . GLN A 1 103 ? 2.067 0.294 -8.257 1.00 95.38 103 GLN A O 1
ATOM 842 N N . GLY A 1 104 ? 2.480 1.315 -6.299 1.00 96.81 104 GLY A N 1
ATOM 843 C CA . GLY A 1 104 ? 3.299 0.230 -5.765 1.00 96.81 104 GLY A CA 1
ATOM 844 C C . GLY A 1 104 ? 2.487 -1.039 -5.537 1.00 96.81 104 GLY A C 1
ATOM 845 O O . GLY A 1 104 ? 2.922 -2.119 -5.927 1.00 96.81 104 GLY A O 1
ATOM 846 N N . TYR A 1 105 ? 1.270 -0.900 -5.005 1.00 96.69 105 TYR A N 1
ATOM 847 C CA . TYR A 1 105 ? 0.328 -2.011 -4.907 1.00 96.69 105 TYR A CA 1
ATOM 848 C C . TYR A 1 105 ? -0.007 -2.601 -6.283 1.00 96.69 105 TYR A C 1
ATOM 850 O O . TYR A 1 105 ? 0.144 -3.803 -6.483 1.00 96.69 105 TYR A O 1
ATOM 858 N N . LYS A 1 106 ? -0.390 -1.749 -7.246 1.00 95.69 106 LYS A N 1
ATOM 859 C CA . LYS A 1 106 ? -0.711 -2.157 -8.622 1.00 95.69 106 LYS A CA 1
ATOM 860 C C . LYS A 1 106 ? 0.460 -2.868 -9.305 1.00 95.69 106 LYS A C 1
ATOM 862 O O . LYS A 1 106 ? 0.249 -3.843 -10.013 1.00 95.69 106 LYS A O 1
ATOM 867 N N . TYR A 1 107 ? 1.681 -2.375 -9.110 1.00 96.31 107 TYR A N 1
ATOM 868 C CA . TYR A 1 107 ? 2.890 -3.001 -9.634 1.00 96.31 107 TYR A CA 1
ATOM 869 C C . TYR A 1 107 ? 3.108 -4.388 -9.032 1.00 96.31 107 TYR A C 1
ATOM 871 O O . TYR A 1 107 ? 3.306 -5.349 -9.771 1.00 96.31 107 TYR A O 1
ATOM 879 N N . LEU A 1 108 ? 3.046 -4.497 -7.701 1.00 95.81 108 LEU A N 1
ATOM 880 C CA . LEU A 1 108 ? 3.258 -5.759 -7.000 1.00 95.81 108 LEU A CA 1
ATOM 881 C C . LEU A 1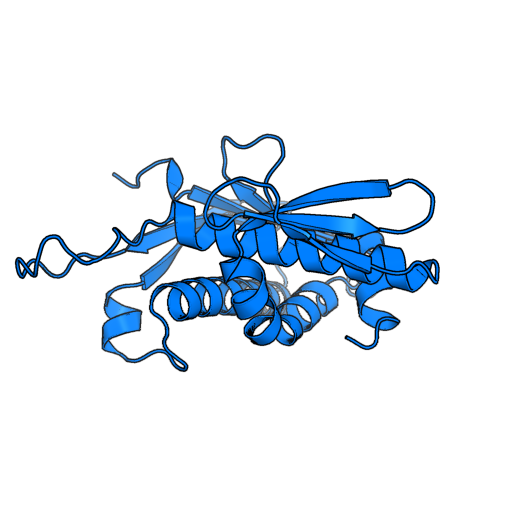 108 ? 2.242 -6.815 -7.423 1.00 95.81 108 LEU A C 1
ATOM 883 O O . LEU A 1 108 ? 2.643 -7.922 -7.765 1.00 95.81 108 LEU A O 1
ATOM 887 N N . THR A 1 109 ? 0.949 -6.483 -7.445 1.00 94.75 109 THR A N 1
ATOM 888 C CA . THR A 1 109 ? -0.079 -7.443 -7.866 1.00 94.75 109 THR A CA 1
ATOM 889 C C . THR A 1 109 ? 0.111 -7.859 -9.318 1.00 94.75 109 THR A C 1
ATOM 891 O O . THR A 1 109 ? 0.096 -9.051 -9.594 1.00 94.75 109 THR A O 1
ATOM 894 N N . PHE A 1 110 ? 0.392 -6.915 -10.219 1.00 94.88 110 PHE A N 1
ATOM 895 C CA . PHE A 1 110 ? 0.636 -7.203 -11.633 1.00 94.88 110 PHE A CA 1
ATOM 896 C C . PHE A 1 110 ? 1.830 -8.147 -11.856 1.00 94.88 110 PHE A C 1
ATOM 898 O O . PHE A 1 110 ? 1.736 -9.106 -12.621 1.00 94.88 110 PHE A O 1
ATOM 905 N N . VAL A 1 111 ? 2.952 -7.898 -11.171 1.00 94.50 111 VAL A N 1
ATOM 906 C CA . VAL A 1 111 ? 4.168 -8.721 -11.283 1.00 94.50 111 VAL A CA 1
ATOM 907 C C . VAL A 1 111 ? 3.972 -10.098 -10.653 1.00 94.50 111 VAL A C 1
ATOM 909 O O . VAL A 1 111 ? 4.304 -11.108 -11.269 1.00 94.50 111 VAL A O 1
ATOM 912 N N . LEU A 1 112 ? 3.421 -10.156 -9.439 1.00 93.75 112 LEU A N 1
ATOM 913 C CA . LEU A 1 112 ? 3.216 -11.415 -8.724 1.00 93.75 112 LEU A CA 1
ATOM 914 C C . LEU A 1 112 ? 2.176 -12.305 -9.413 1.00 93.75 112 LEU A C 1
ATOM 916 O O . LEU A 1 112 ? 2.341 -13.522 -9.457 1.00 93.75 112 LEU A O 1
ATOM 920 N N . GLU A 1 113 ? 1.129 -11.710 -9.982 1.00 92.44 113 GLU A N 1
ATOM 921 C CA . GLU A 1 113 ? 0.144 -12.424 -10.787 1.00 92.44 113 GLU A CA 1
ATOM 922 C C . GLU A 1 113 ? 0.800 -13.040 -12.031 1.00 92.44 113 GLU A C 1
ATOM 924 O O . GLU A 1 113 ? 0.647 -14.240 -12.266 1.00 92.44 113 GLU A O 1
ATOM 929 N N . ALA A 1 114 ? 1.604 -12.273 -12.775 1.00 92.88 114 ALA A N 1
ATOM 930 C CA . ALA A 1 114 ? 2.365 -12.792 -13.914 1.00 92.88 114 ALA A CA 1
ATOM 931 C C . ALA A 1 114 ? 3.287 -13.956 -13.498 1.00 92.88 114 ALA A C 1
ATOM 933 O O . ALA A 1 114 ? 3.292 -15.017 -14.126 1.00 92.88 114 ALA A O 1
ATOM 934 N N . PHE A 1 115 ? 4.010 -13.813 -12.384 1.00 91.25 115 PHE A N 1
ATOM 935 C CA . PHE A 1 115 ? 4.873 -14.874 -11.858 1.00 91.25 115 PHE A CA 1
ATOM 936 C C . PHE A 1 115 ? 4.094 -16.123 -11.441 1.00 91.25 115 PHE A C 1
ATOM 938 O O . PHE A 1 115 ? 4.564 -17.234 -11.684 1.00 91.25 115 PHE A O 1
ATOM 945 N N . SER A 1 116 ? 2.882 -15.973 -10.897 1.00 90.25 116 SER A N 1
ATOM 946 C CA . SER A 1 116 ? 2.011 -17.113 -10.579 1.00 90.25 116 SER A CA 1
ATOM 947 C C . SER A 1 116 ? 1.612 -17.928 -11.819 1.00 90.25 116 SER A C 1
ATOM 949 O O . SER A 1 116 ? 1.348 -19.126 -11.713 1.00 90.25 116 SER A O 1
ATOM 951 N N . ARG A 1 117 ? 1.641 -17.301 -13.003 1.00 90.06 117 ARG A N 1
ATOM 952 C CA . ARG A 1 117 ? 1.399 -17.922 -14.314 1.00 90.06 117 ARG A CA 1
ATOM 953 C C . ARG A 1 117 ? 2.679 -18.353 -15.041 1.00 90.06 117 ARG A C 1
ATOM 955 O O . ARG A 1 117 ? 2.604 -18.803 -16.180 1.00 90.06 117 ARG A O 1
ATOM 962 N N . ASN A 1 118 ? 3.847 -18.259 -14.399 1.00 90.06 118 ASN A N 1
ATOM 963 C CA . ASN A 1 118 ? 5.167 -18.471 -15.013 1.00 90.06 118 ASN A CA 1
ATOM 964 C C . ASN A 1 118 ? 5.465 -17.526 -16.197 1.00 90.06 118 ASN A C 1
ATOM 966 O O . ASN A 1 118 ? 6.253 -17.855 -17.087 1.00 90.06 118 ASN A O 1
ATOM 970 N N . GLU A 1 119 ? 4.853 -16.342 -16.215 1.00 91.75 119 GLU A N 1
ATOM 971 C CA . GLU A 1 119 ? 5.127 -15.307 -17.210 1.00 91.75 119 GLU A CA 1
ATOM 972 C C . GLU A 1 119 ? 6.364 -14.489 -16.824 1.00 91.75 119 GLU A C 1
ATOM 974 O O . GLU A 1 119 ? 6.684 -14.297 -15.650 1.00 91.75 119 GLU A O 1
ATOM 979 N N . LYS A 1 120 ? 7.062 -13.961 -17.834 1.00 91.50 120 LYS A N 1
ATOM 980 C CA . LYS A 1 120 ? 8.144 -12.993 -17.624 1.00 91.50 120 LYS A CA 1
ATOM 981 C C . LYS A 1 120 ? 7.576 -11.580 -17.571 1.00 91.50 120 LYS A C 1
ATOM 983 O O . LYS A 1 120 ? 6.643 -11.256 -18.306 1.00 91.50 120 LYS A O 1
ATOM 988 N N . VAL A 1 121 ? 8.202 -10.735 -16.758 1.00 94.12 121 VAL A N 1
ATOM 989 C CA . VAL A 1 121 ? 7.927 -9.298 -16.698 1.00 94.12 121 VAL A CA 1
ATOM 990 C C . VAL A 1 121 ? 9.142 -8.543 -17.218 1.00 94.12 121 VAL A C 1
ATOM 992 O O . VAL A 1 121 ? 10.277 -8.867 -16.864 1.00 94.12 121 VAL A O 1
ATOM 995 N N . ARG A 1 122 ? 8.907 -7.534 -18.056 1.00 94.38 122 ARG A N 1
ATOM 996 C CA . ARG A 1 122 ? 9.928 -6.584 -18.516 1.00 94.38 122 ARG A CA 1
ATOM 997 C C . ARG A 1 122 ? 9.489 -5.159 -18.206 1.00 94.38 122 ARG A C 1
ATOM 999 O O . ARG A 1 122 ? 8.295 -4.859 -18.208 1.00 94.38 122 ARG A O 1
ATOM 1006 N N . ILE A 1 123 ? 10.465 -4.301 -17.932 1.00 94.88 123 ILE A N 1
ATOM 1007 C CA . ILE A 1 123 ? 10.258 -2.876 -17.677 1.00 94.88 123 ILE A CA 1
ATOM 1008 C C . ILE A 1 123 ? 10.945 -2.107 -18.795 1.00 94.88 123 ILE A C 1
ATOM 1010 O O . ILE A 1 123 ? 12.115 -2.351 -19.085 1.00 94.88 123 ILE A O 1
ATOM 1014 N N . GLU A 1 124 ? 10.216 -1.190 -19.416 1.00 94.44 124 GLU A N 1
ATOM 1015 C CA . GLU A 1 124 ? 10.698 -0.397 -20.544 1.00 94.44 124 GLU A CA 1
ATOM 1016 C C . GLU A 1 124 ? 10.353 1.076 -20.371 1.00 94.44 124 GLU A C 1
ATOM 1018 O O . GLU A 1 124 ? 9.401 1.434 -19.672 1.00 94.44 124 GLU A O 1
ATOM 1023 N N . SER A 1 125 ? 11.118 1.943 -21.036 1.00 90.25 125 SER A N 1
ATOM 1024 C CA . SER A 1 125 ? 10.770 3.360 -21.108 1.00 90.25 125 SER A CA 1
ATOM 1025 C C . SER A 1 125 ? 9.405 3.529 -21.774 1.00 90.25 125 SER A C 1
ATOM 1027 O O . SER A 1 125 ? 9.120 2.908 -22.799 1.00 90.25 125 SER A O 1
ATOM 1029 N N . SER A 1 126 ? 8.562 4.383 -21.195 1.00 91.44 126 SER A N 1
ATOM 1030 C CA . SER A 1 126 ? 7.273 4.738 -21.796 1.00 91.44 126 SER A CA 1
ATOM 1031 C C . SER A 1 126 ? 7.383 5.828 -22.869 1.00 91.44 126 SER A C 1
ATOM 1033 O O . SER A 1 126 ? 6.402 6.107 -23.555 1.00 91.44 126 SER A O 1
ATOM 1035 N N . GLY A 1 127 ? 8.551 6.470 -22.996 1.00 88.19 127 GLY A N 1
ATOM 1036 C CA . GLY A 1 127 ? 8.726 7.698 -23.777 1.00 88.19 127 GLY A CA 1
ATOM 1037 C C . GLY A 1 127 ? 8.178 8.961 -23.095 1.00 88.19 127 GLY A C 1
ATOM 1038 O O . GLY A 1 127 ? 8.304 10.043 -23.659 1.00 88.19 127 GLY A O 1
ATOM 1039 N N . GLN A 1 128 ? 7.590 8.840 -21.898 1.00 89.75 128 GLN A N 1
ATOM 1040 C CA . GLN A 1 128 ? 7.184 9.957 -21.042 1.00 89.75 128 GLN A CA 1
ATOM 1041 C C . GLN A 1 128 ? 8.155 10.112 -19.866 1.00 89.75 128 GLN A C 1
ATOM 1043 O O . GLN A 1 128 ? 8.642 9.120 -19.316 1.00 89.75 128 GLN A O 1
ATOM 1048 N N . ASP A 1 129 ? 8.398 11.357 -19.454 1.00 88.56 129 ASP A N 1
ATOM 10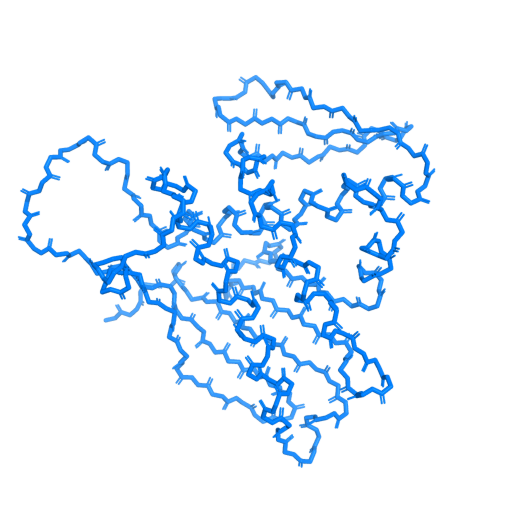49 C CA . ASP A 1 129 ? 9.309 11.667 -18.352 1.00 88.56 129 ASP A CA 1
ATOM 1050 C C . ASP A 1 129 ? 8.884 10.976 -17.050 1.00 88.56 129 ASP A C 1
ATOM 1052 O O . ASP A 1 129 ? 7.745 11.104 -16.594 1.00 88.56 129 ASP A O 1
ATOM 1056 N N . ASN A 1 130 ? 9.832 10.278 -16.418 1.00 88.19 130 ASN A N 1
ATOM 1057 C CA . ASN A 1 130 ? 9.665 9.596 -15.131 1.00 88.19 130 ASN A CA 1
ATOM 1058 C C . ASN A 1 130 ? 8.531 8.551 -15.096 1.00 88.19 130 ASN A C 1
ATOM 1060 O O . ASN A 1 130 ? 8.008 8.259 -14.015 1.00 88.19 130 ASN A O 1
ATOM 1064 N N . VAL A 1 131 ? 8.133 7.992 -16.244 1.00 93.50 131 VAL A N 1
ATOM 1065 C CA . VAL A 1 131 ? 7.120 6.930 -16.354 1.00 93.50 131 VAL A CA 1
ATOM 1066 C C . VAL A 1 131 ? 7.704 5.730 -17.094 1.00 93.50 131 VAL A C 1
ATOM 1068 O O . VAL A 1 131 ? 8.329 5.864 -18.148 1.00 93.50 131 VAL A O 1
ATOM 1071 N N . VAL A 1 132 ? 7.446 4.534 -16.574 1.00 95.44 132 VAL A N 1
ATOM 1072 C CA . VAL A 1 132 ? 7.868 3.266 -17.177 1.00 95.44 132 VAL A CA 1
ATOM 1073 C C . VAL A 1 132 ? 6.662 2.393 -17.508 1.00 95.44 132 VAL A C 1
ATOM 1075 O O . VAL A 1 132 ? 5.650 2.400 -16.801 1.00 95.44 132 VAL A O 1
ATOM 1078 N N . ASN A 1 133 ? 6.787 1.625 -18.587 1.00 96.06 133 ASN A N 1
ATOM 1079 C CA . ASN A 1 133 ? 5.868 0.551 -18.933 1.00 96.06 133 ASN A CA 1
ATOM 1080 C C . ASN A 1 133 ? 6.330 -0.728 -18.230 1.00 96.06 133 ASN A C 1
ATOM 1082 O O . ASN A 1 133 ? 7.485 -1.128 -18.369 1.00 96.06 133 ASN A O 1
ATOM 1086 N N . VAL A 1 134 ? 5.426 -1.389 -17.512 1.00 96.19 134 VAL A N 1
ATOM 1087 C CA . VAL A 1 134 ? 5.645 -2.727 -16.952 1.00 96.19 134 VAL A CA 1
ATOM 1088 C C . VAL A 1 134 ? 4.759 -3.686 -17.720 1.00 96.19 134 VAL A C 1
ATOM 1090 O O . VAL A 1 134 ? 3.540 -3.513 -17.755 1.00 96.19 134 VAL A O 1
ATOM 1093 N N . ILE A 1 135 ? 5.392 -4.651 -18.377 1.00 95.25 135 ILE A N 1
ATOM 1094 C CA . ILE A 1 135 ? 4.760 -5.489 -19.392 1.00 95.25 135 ILE A CA 1
ATOM 1095 C C . ILE A 1 135 ? 4.885 -6.948 -18.970 1.00 95.25 135 ILE A C 1
ATOM 1097 O O . ILE A 1 135 ? 5.997 -7.400 -18.677 1.00 95.25 135 ILE A O 1
ATOM 1101 N N . ASN A 1 136 ? 3.769 -7.679 -18.949 1.00 91.25 136 ASN A N 1
ATOM 1102 C CA . ASN A 1 136 ? 3.761 -9.122 -18.708 1.00 91.25 136 ASN A CA 1
ATOM 1103 C C . ASN A 1 136 ? 3.622 -9.916 -20.018 1.00 91.25 136 ASN A C 1
ATOM 1105 O O . ASN A 1 136 ? 2.961 -9.473 -20.951 1.00 91.25 136 ASN A O 1
ATOM 1109 N N . GLY A 1 137 ? 4.267 -11.087 -20.045 1.00 77.56 137 GLY A N 1
ATOM 1110 C CA . GLY A 1 137 ? 3.887 -12.293 -20.790 1.00 77.56 137 GLY A CA 1
ATOM 1111 C C . GLY A 1 137 ? 3.312 -12.182 -22.211 1.00 77.56 137 GLY A C 1
ATOM 1112 O O . GLY A 1 137 ? 3.533 -11.239 -22.963 1.00 77.56 137 GLY A O 1
ATOM 1113 N N . SER A 1 138 ? 2.622 -13.253 -22.601 1.00 63.81 138 SER A N 1
ATOM 1114 C CA . SER A 1 138 ? 2.142 -13.521 -23.964 1.00 63.81 138 SER A CA 1
ATOM 1115 C C . SER A 1 138 ? 1.080 -12.529 -24.448 1.00 63.81 138 SER A C 1
ATOM 1117 O O . SER A 1 138 ? 1.011 -12.241 -25.641 1.00 63.81 138 SER A O 1
ATOM 1119 N N . ASP A 1 139 ? 0.293 -11.979 -23.520 1.00 71.50 139 ASP A N 1
ATOM 1120 C CA . ASP A 1 139 ? -0.825 -11.078 -23.817 1.00 71.50 139 ASP A CA 1
ATOM 1121 C C . ASP A 1 139 ? -0.402 -9.601 -23.873 1.00 71.50 139 ASP A C 1
ATOM 1123 O O . ASP A 1 139 ? -1.223 -8.740 -24.188 1.00 71.50 139 ASP A O 1
ATOM 1127 N N . ASN A 1 140 ? 0.873 -9.298 -23.577 1.00 83.75 140 ASN A N 1
ATOM 1128 C CA . ASN A 1 140 ? 1.426 -7.942 -23.512 1.00 83.75 140 ASN A CA 1
ATOM 1129 C C . ASN A 1 140 ? 0.526 -6.977 -22.723 1.00 83.75 140 ASN A C 1
ATOM 1131 O O . ASN A 1 140 ? 0.287 -5.850 -23.166 1.00 83.75 140 ASN A O 1
ATOM 1135 N N . GLN A 1 141 ? 0.013 -7.385 -21.556 1.00 89.50 141 GLN A N 1
ATOM 1136 C CA . GLN A 1 141 ? -0.687 -6.420 -20.713 1.00 89.50 141 GLN A CA 1
ATOM 1137 C C . GLN A 1 141 ? 0.333 -5.388 -20.236 1.00 89.50 141 GLN A C 1
ATOM 1139 O O . GLN A 1 141 ? 1.477 -5.725 -19.928 1.00 89.50 141 GLN A O 1
ATOM 1144 N N . ILE A 1 142 ? -0.075 -4.121 -20.192 1.00 93.12 142 ILE A N 1
ATOM 1145 C CA . ILE A 1 142 ? 0.807 -3.013 -19.833 1.00 93.12 142 ILE A CA 1
ATOM 1146 C C . ILE A 1 142 ? 0.172 -2.229 -18.700 1.00 93.12 142 ILE A C 1
ATOM 1148 O O . ILE A 1 142 ? -0.972 -1.779 -18.794 1.00 93.12 142 ILE A O 1
ATOM 1152 N N . ILE A 1 143 ? 0.949 -2.002 -17.647 1.00 94.75 143 ILE A N 1
ATOM 1153 C CA . ILE A 1 143 ? 0.660 -0.953 -16.676 1.00 94.75 143 ILE A CA 1
ATOM 1154 C C . ILE A 1 143 ? 1.722 0.138 -16.782 1.00 94.75 143 ILE A C 1
ATOM 1156 O O . ILE A 1 143 ? 2.900 -0.136 -16.997 1.00 94.75 143 ILE A O 1
ATOM 1160 N N . GLN A 1 144 ? 1.293 1.383 -16.609 1.00 94.56 144 GLN A N 1
ATOM 1161 C CA . GLN A 1 144 ? 2.185 2.529 -16.480 1.00 94.56 144 GLN A CA 1
ATOM 1162 C C . GLN A 1 144 ? 2.283 2.939 -15.019 1.00 94.56 144 GLN A C 1
ATOM 1164 O O . GLN A 1 144 ? 1.259 3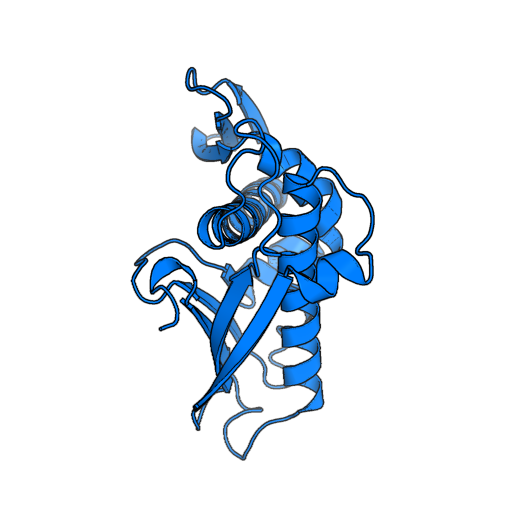.066 -14.335 1.00 94.56 144 GLN A O 1
ATOM 1169 N N . ILE A 1 145 ? 3.513 3.134 -14.557 1.00 94.56 145 ILE A N 1
ATOM 1170 C CA . ILE A 1 145 ? 3.834 3.617 -13.214 1.00 94.56 145 ILE A CA 1
ATOM 1171 C C . ILE A 1 145 ? 4.939 4.667 -13.300 1.00 94.56 145 ILE A C 1
ATOM 1173 O O . ILE A 1 145 ? 5.745 4.656 -14.230 1.00 94.56 145 ILE A O 1
ATOM 1177 N N . HIS A 1 146 ? 5.008 5.552 -12.312 1.00 93.44 146 HIS A N 1
ATOM 1178 C CA . HIS A 1 146 ? 6.167 6.412 -12.139 1.00 93.44 146 HIS A CA 1
ATOM 1179 C C . HIS A 1 146 ? 7.406 5.587 -11.795 1.00 93.44 146 HIS A C 1
ATOM 1181 O O . HIS A 1 146 ? 7.327 4.621 -11.040 1.00 93.44 146 HIS A O 1
ATOM 1187 N N . GLU A 1 147 ? 8.569 6.004 -12.282 1.00 92.12 147 GLU A N 1
ATOM 1188 C CA . GLU A 1 147 ? 9.836 5.303 -12.048 1.00 92.12 147 GLU A CA 1
ATOM 1189 C C . GLU A 1 147 ? 10.169 5.178 -10.549 1.00 92.12 147 GLU A C 1
ATOM 1191 O O . GLU A 1 147 ? 10.581 4.119 -10.074 1.00 92.12 147 GLU A O 1
ATOM 1196 N N . GLN A 1 148 ? 9.875 6.220 -9.760 1.00 93.06 148 GLN A N 1
ATOM 1197 C CA . GLN A 1 148 ? 10.047 6.218 -8.299 1.00 93.06 148 GLN A CA 1
ATOM 1198 C C . GLN A 1 148 ? 9.257 5.111 -7.577 1.00 93.06 148 GLN A C 1
ATOM 1200 O O . GLN A 1 148 ? 9.634 4.701 -6.476 1.00 93.06 148 GLN A O 1
ATOM 1205 N N . THR A 1 149 ? 8.189 4.591 -8.192 1.00 95.06 149 THR A N 1
ATOM 1206 C CA . THR A 1 149 ? 7.405 3.472 -7.657 1.00 95.06 149 THR A CA 1
ATOM 1207 C C . THR A 1 149 ? 8.263 2.215 -7.518 1.00 95.06 149 THR A C 1
ATOM 1209 O O . THR A 1 149 ? 8.085 1.467 -6.560 1.00 95.06 149 THR A O 1
ATOM 1212 N N . LEU A 1 150 ? 9.250 2.003 -8.397 1.00 95.31 150 LEU A N 1
ATOM 1213 C CA . LEU A 1 150 ? 10.160 0.855 -8.309 1.00 95.31 150 LEU A CA 1
ATOM 1214 C C . LEU A 1 150 ? 11.005 0.904 -7.028 1.00 95.31 150 LEU A C 1
ATOM 1216 O O . LEU A 1 150 ? 11.132 -0.096 -6.321 1.00 95.31 150 LEU A O 1
ATOM 1220 N N . VAL A 1 151 ? 11.520 2.087 -6.678 1.00 94.75 151 VAL A N 1
ATOM 1221 C CA . VAL A 1 151 ? 12.274 2.309 -5.432 1.00 94.75 151 VAL A CA 1
ATOM 1222 C C . VAL A 1 151 ? 11.368 2.151 -4.212 1.00 94.75 151 VAL A C 1
ATOM 1224 O O . VAL A 1 151 ? 11.771 1.558 -3.210 1.00 94.75 151 VAL A O 1
ATOM 1227 N N . PHE A 1 152 ? 10.142 2.672 -4.284 1.00 96.50 152 PHE A N 1
ATOM 1228 C CA . PHE A 1 152 ? 9.160 2.524 -3.215 1.00 96.50 152 PHE A CA 1
ATOM 1229 C C . PHE A 1 152 ? 8.836 1.050 -2.945 1.00 96.50 152 PHE A C 1
ATOM 1231 O O . PHE A 1 152 ? 8.897 0.615 -1.797 1.00 96.50 152 PHE A O 1
ATOM 1238 N N . VAL A 1 153 ? 8.548 0.267 -3.987 1.00 95.81 153 VAL A N 1
ATOM 1239 C CA . VAL A 1 153 ? 8.180 -1.149 -3.855 1.00 95.81 153 VAL A CA 1
ATOM 1240 C C . VAL A 1 153 ? 9.297 -1.962 -3.210 1.00 95.81 153 VAL A C 1
ATOM 1242 O O . VAL A 1 153 ? 9.024 -2.719 -2.282 1.00 95.81 153 VAL A O 1
ATOM 1245 N N . GLN A 1 154 ? 10.557 -1.748 -3.604 1.00 94.19 154 GLN A N 1
ATOM 1246 C CA . GLN A 1 154 ? 11.706 -2.402 -2.961 1.00 94.19 154 GLN A CA 1
ATOM 1247 C C . GLN A 1 154 ? 11.757 -2.147 -1.448 1.00 94.19 154 GLN A C 1
ATOM 1249 O O . GLN A 1 154 ? 12.191 -3.000 -0.678 1.00 94.19 154 GLN A O 1
ATOM 1254 N N . ARG A 1 155 ? 11.306 -0.969 -1.003 1.00 94.31 155 ARG A N 1
ATOM 1255 C CA . ARG A 1 155 ? 11.253 -0.608 0.418 1.00 94.31 155 ARG A CA 1
ATOM 1256 C C . ARG A 1 155 ? 10.008 -1.154 1.113 1.00 94.31 155 ARG A C 1
ATOM 1258 O O . ARG A 1 155 ? 10.081 -1.412 2.314 1.00 94.31 155 ARG A O 1
ATOM 1265 N N . ALA A 1 156 ? 8.886 -1.263 0.400 1.00 96.00 156 ALA A N 1
ATOM 1266 C CA . ALA A 1 156 ? 7.552 -1.458 0.970 1.00 96.00 156 ALA A CA 1
ATOM 1267 C C . ALA A 1 156 ? 6.951 -2.863 0.781 1.00 96.00 156 ALA A C 1
ATOM 1269 O O . ALA A 1 156 ? 5.883 -3.150 1.317 1.00 96.00 156 ALA A O 1
ATOM 1270 N N . VAL A 1 157 ? 7.612 -3.743 0.023 1.00 94.81 157 VAL A N 1
ATOM 1271 C CA . VAL A 1 157 ? 7.114 -5.091 -0.298 1.00 94.81 157 VAL A CA 1
ATOM 1272 C C . VAL A 1 157 ? 6.660 -5.877 0.937 1.00 94.81 157 VAL A C 1
ATOM 1274 O O . VAL A 1 157 ? 5.528 -6.351 0.970 1.00 94.81 157 VAL A O 1
ATOM 1277 N N . GLY A 1 158 ? 7.487 -5.931 1.984 1.00 94.44 158 GLY A N 1
ATOM 1278 C CA . GLY A 1 158 ? 7.155 -6.655 3.213 1.00 94.44 158 GLY A CA 1
ATOM 1279 C C . GLY A 1 158 ? 5.955 -6.065 3.963 1.00 94.44 158 GLY A C 1
ATOM 1280 O O . GLY A 1 158 ? 5.240 -6.787 4.650 1.00 94.44 158 GLY A O 1
ATOM 1281 N N . ASP A 1 159 ? 5.673 -4.768 3.819 1.00 95.81 159 ASP A N 1
ATOM 1282 C CA . ASP A 1 159 ? 4.500 -4.153 4.456 1.00 95.81 159 ASP A CA 1
ATOM 1283 C C . ASP A 1 159 ? 3.226 -4.446 3.667 1.00 95.81 159 ASP A C 1
ATOM 1285 O O . ASP A 1 159 ? 2.171 -4.644 4.268 1.00 95.81 159 ASP A O 1
ATOM 1289 N N . TYR A 1 160 ? 3.319 -4.553 2.337 1.00 96.38 160 TYR A N 1
ATOM 1290 C CA . TYR A 1 160 ? 2.223 -5.090 1.532 1.00 96.38 160 TYR A CA 1
ATOM 1291 C C . TYR A 1 160 ? 1.946 -6.549 1.877 1.00 96.38 160 TYR A C 1
ATOM 1293 O O . TYR A 1 160 ? 0.787 -6.900 2.074 1.00 96.38 160 TYR A O 1
ATOM 1301 N N . GLU A 1 161 ? 2.979 -7.379 2.032 1.00 95.00 161 GLU A N 1
ATOM 1302 C CA . GLU A 1 161 ? 2.826 -8.758 2.509 1.00 95.00 161 GLU A CA 1
ATOM 1303 C C . GLU A 1 161 ? 2.139 -8.804 3.879 1.00 95.00 161 GLU A C 1
ATOM 1305 O O . GLU A 1 161 ? 1.189 -9.567 4.068 1.00 95.00 161 GLU A O 1
ATOM 1310 N N . ASN A 1 162 ? 2.554 -7.957 4.825 1.00 95.50 162 ASN A N 1
ATOM 1311 C CA . ASN A 1 162 ? 1.925 -7.859 6.143 1.00 95.50 162 ASN A CA 1
ATOM 1312 C C . ASN A 1 162 ? 0.450 -7.452 6.047 1.00 95.50 162 ASN A C 1
ATOM 1314 O O . ASN A 1 162 ? -0.400 -8.113 6.655 1.00 95.50 162 ASN A O 1
ATOM 1318 N N . LEU A 1 163 ? 0.141 -6.420 5.250 1.00 96.50 163 LEU A N 1
ATOM 1319 C CA . LEU A 1 163 ? -1.223 -5.941 5.042 1.00 96.50 163 LEU A CA 1
ATOM 1320 C C . LEU A 1 163 ? -2.100 -7.038 4.431 1.00 96.50 163 LEU A C 1
ATOM 1322 O O . LEU A 1 163 ? -3.177 -7.327 4.951 1.00 96.50 163 LEU A O 1
ATOM 1326 N N . VAL A 1 164 ? -1.614 -7.682 3.370 1.00 95.38 164 VAL A N 1
ATOM 1327 C CA . VAL A 1 164 ? -2.286 -8.779 2.669 1.00 95.38 164 VAL A CA 1
ATOM 1328 C C . VAL A 1 164 ? -2.511 -9.972 3.593 1.00 95.38 164 VAL A C 1
ATOM 1330 O O . VAL A 1 164 ? -3.570 -10.604 3.569 1.00 95.38 164 VAL A O 1
ATOM 1333 N N . ASN A 1 165 ? -1.557 -10.265 4.474 1.00 94.56 165 ASN A N 1
ATOM 1334 C CA . ASN A 1 165 ? -1.672 -11.371 5.412 1.00 94.56 165 ASN A CA 1
ATOM 1335 C C . ASN A 1 165 ? -2.790 -11.195 6.448 1.00 94.56 165 ASN A C 1
ATOM 1337 O O . ASN A 1 165 ? -3.242 -12.212 6.980 1.00 94.56 165 ASN A O 1
ATOM 1341 N N . ASN A 1 166 ? -3.312 -9.979 6.649 1.00 94.50 166 ASN A N 1
ATOM 1342 C CA . ASN A 1 166 ? -4.503 -9.748 7.473 1.00 94.50 166 ASN A CA 1
ATOM 1343 C C . ASN A 1 166 ? -5.790 -10.341 6.880 1.00 94.50 166 ASN A C 1
ATOM 1345 O O . ASN A 1 166 ? -6.720 -10.593 7.641 1.00 94.50 166 ASN A O 1
ATOM 1349 N N . ILE A 1 167 ? -5.864 -10.609 5.568 1.00 95.06 167 ILE A N 1
ATOM 1350 C CA . ILE A 1 167 ? -7.010 -11.330 4.993 1.00 95.06 167 ILE A CA 1
ATOM 1351 C C . ILE A 1 167 ? -6.994 -12.763 5.504 1.00 95.06 167 ILE A C 1
ATOM 1353 O O . ILE A 1 167 ? -6.100 -13.545 5.184 1.00 95.06 167 ILE A O 1
ATOM 1357 N N . ASN A 1 168 ? -7.961 -13.132 6.327 1.00 91.38 168 ASN A N 1
ATOM 1358 C CA . ASN A 1 168 ? -8.053 -14.474 6.865 1.00 91.38 168 ASN A CA 1
ATOM 1359 C C . ASN A 1 168 ? -9.525 -14.824 7.090 1.00 91.38 168 ASN A C 1
ATOM 1361 O O . ASN A 1 168 ? -10.067 -14.517 8.154 1.00 91.38 168 ASN A O 1
ATOM 1365 N N . PRO A 1 169 ? -10.167 -15.508 6.126 1.00 86.88 169 PRO A N 1
ATOM 1366 C CA . PRO A 1 169 ? -11.565 -15.905 6.249 1.00 86.88 169 PRO A CA 1
ATOM 1367 C C . PRO A 1 169 ? -11.839 -16.790 7.468 1.00 86.88 169 PRO A C 1
ATOM 1369 O O . PRO A 1 169 ? -12.915 -16.705 8.049 1.00 86.88 169 PRO A O 1
ATOM 1372 N N . LYS A 1 170 ? -10.858 -17.589 7.924 1.00 87.75 170 LYS A N 1
ATOM 1373 C CA . LYS A 1 170 ? -10.996 -18.390 9.158 1.00 87.75 170 LYS A CA 1
ATOM 1374 C C . LYS A 1 170 ? -11.077 -17.520 10.407 1.00 87.75 170 LYS A C 1
ATOM 1376 O O . LYS A 1 170 ? -11.685 -17.917 11.393 1.00 87.75 170 LYS A O 1
ATOM 1381 N N . HIS A 1 171 ? -10.453 -16.349 10.368 1.00 86.56 171 HIS A N 1
ATOM 1382 C CA . HIS A 1 171 ? -10.608 -15.325 11.389 1.00 86.56 171 HIS A CA 1
ATOM 1383 C C . HIS A 1 171 ? -11.670 -14.300 11.008 1.00 86.56 171 HIS A C 1
ATOM 1385 O O . HIS A 1 171 ? -11.733 -13.297 11.686 1.00 86.56 171 HIS A O 1
ATOM 1391 N N . GLY A 1 172 ? -12.499 -14.516 9.981 1.00 88.81 172 GLY A N 1
ATOM 1392 C CA . GLY A 1 172 ? -13.609 -13.626 9.629 1.00 88.81 172 GLY A CA 1
ATOM 1393 C C . GLY A 1 172 ? -13.204 -12.273 9.036 1.00 88.81 172 GLY A C 1
ATOM 1394 O O . GLY A 1 172 ? -13.935 -11.303 9.217 1.00 88.81 172 GLY A O 1
ATOM 1395 N N . ILE A 1 173 ? -12.050 -12.188 8.362 1.00 92.75 173 ILE A N 1
ATOM 1396 C CA . ILE A 1 173 ? -11.626 -11.009 7.587 1.00 92.75 173 ILE A CA 1
ATOM 1397 C C . ILE A 1 173 ? -11.520 -11.418 6.121 1.00 92.75 173 ILE A C 1
ATOM 1399 O O . ILE A 1 173 ? -10.652 -12.213 5.761 1.00 92.75 173 ILE A O 1
ATOM 1403 N N . ASN A 1 174 ? -12.386 -10.868 5.278 1.00 93.81 174 ASN A N 1
ATOM 1404 C CA . ASN A 1 174 ? -12.543 -11.285 3.885 1.00 93.81 174 ASN A CA 1
ATOM 1405 C C . ASN A 1 174 ? -11.971 -10.269 2.897 1.00 93.81 174 ASN A C 1
ATOM 1407 O O . ASN A 1 174 ? -11.540 -10.649 1.810 1.00 93.81 174 ASN A O 1
ATOM 1411 N N . GLN A 1 175 ? -11.975 -8.986 3.261 1.00 94.75 175 GLN A N 1
ATOM 1412 C CA . GLN A 1 175 ? -11.535 -7.924 2.367 1.00 94.75 175 GLN A CA 1
ATOM 1413 C C . GLN A 1 175 ? -10.937 -6.748 3.132 1.00 94.75 175 GLN A C 1
ATOM 1415 O O . GLN A 1 175 ? -11.412 -6.387 4.211 1.00 94.75 175 GLN A O 1
ATOM 1420 N N . ILE A 1 176 ? -9.927 -6.124 2.529 1.00 95.50 176 ILE A N 1
ATOM 1421 C CA . ILE A 1 176 ? -9.375 -4.827 2.920 1.00 95.50 176 ILE A CA 1
ATOM 1422 C C . ILE A 1 176 ? -9.353 -3.946 1.675 1.00 95.50 176 ILE A C 1
ATOM 1424 O O . ILE A 1 176 ? -8.826 -4.344 0.639 1.00 95.50 176 ILE A O 1
ATOM 1428 N N . GLN A 1 177 ? -9.906 -2.743 1.771 1.00 94.31 177 GLN A N 1
ATOM 1429 C CA . GLN A 1 177 ? -9.918 -1.761 0.697 1.00 94.31 177 GLN A CA 1
ATOM 1430 C C . GLN A 1 177 ? -9.402 -0.420 1.205 1.00 94.31 177 GLN A C 1
ATOM 1432 O O . GLN A 1 177 ? -9.710 -0.015 2.323 1.00 94.31 177 GLN A O 1
ATOM 1437 N N . ALA A 1 178 ? -8.662 0.293 0.368 1.00 93.81 178 ALA A N 1
ATOM 1438 C CA . ALA A 1 178 ? -8.322 1.690 0.581 1.00 93.81 178 ALA A CA 1
ATOM 1439 C C . ALA A 1 178 ? -8.460 2.439 -0.746 1.00 93.81 178 ALA A C 1
ATOM 1441 O O . ALA A 1 178 ? -7.799 2.090 -1.722 1.00 93.81 178 ALA A O 1
ATOM 1442 N N . TYR A 1 179 ? -9.324 3.446 -0.811 1.00 91.44 179 TYR A N 1
ATOM 1443 C CA . TYR A 1 179 ? -9.606 4.174 -2.050 1.00 91.44 179 TYR A CA 1
ATOM 1444 C C . TYR A 1 179 ? -9.868 5.651 -1.782 1.00 91.44 179 TYR A C 1
ATOM 1446 O O . TYR A 1 179 ? -10.372 6.034 -0.729 1.00 91.44 179 TYR A O 1
ATOM 1454 N N . GLN A 1 180 ? -9.536 6.498 -2.750 1.00 88.12 180 GLN A N 1
ATOM 1455 C CA . GLN A 1 180 ? -9.843 7.922 -2.670 1.00 88.12 180 GLN A CA 1
ATOM 1456 C C . GLN A 1 180 ? -11.327 8.143 -2.988 1.00 88.12 180 GLN A C 1
ATOM 1458 O O . GLN A 1 180 ? -11.832 7.592 -3.966 1.00 88.12 180 GLN A O 1
ATOM 1463 N N . LYS A 1 181 ? -12.024 8.972 -2.199 1.00 71.56 181 LYS A N 1
ATOM 1464 C CA . LYS A 1 181 ? -13.499 9.114 -2.212 1.00 71.56 181 LYS A CA 1
ATOM 1465 C C . LYS A 1 181 ? -14.124 9.478 -3.578 1.00 71.56 181 LYS A C 1
ATOM 1467 O O . LYS A 1 181 ? -15.310 9.245 -3.770 1.00 71.56 181 LYS A O 1
ATOM 1472 N N . ASN A 1 182 ? -13.330 9.984 -4.529 1.00 66.44 182 ASN A N 1
ATOM 1473 C CA . ASN A 1 182 ? -13.765 10.391 -5.875 1.00 66.44 182 ASN A CA 1
ATOM 1474 C C . ASN A 1 182 ? -13.003 9.690 -7.022 1.00 66.44 182 ASN A C 1
ATOM 1476 O O . ASN A 1 182 ? -13.072 10.139 -8.165 1.00 66.44 182 ASN A O 1
ATOM 1480 N N . SER A 1 183 ? -12.237 8.627 -6.747 1.00 63.88 183 SER A N 1
ATOM 1481 C CA . SER A 1 183 ? -11.491 7.897 -7.780 1.00 63.88 183 SER A CA 1
ATOM 1482 C C . SER A 1 183 ? -12.109 6.522 -8.009 1.00 63.88 183 SER A C 1
ATOM 1484 O O . SER A 1 183 ? -11.937 5.615 -7.202 1.00 63.88 183 SER A O 1
ATOM 1486 N N . ASN A 1 184 ? -12.804 6.350 -9.137 1.00 50.09 184 ASN A N 1
ATOM 1487 C CA . ASN A 1 184 ? -13.509 5.107 -9.479 1.00 50.09 184 ASN A CA 1
ATOM 1488 C C . ASN A 1 184 ? -12.585 3.907 -9.797 1.00 50.09 184 ASN A C 1
ATOM 1490 O O . ASN A 1 184 ? -13.090 2.848 -10.158 1.00 50.09 184 ASN A O 1
ATOM 1494 N N . SER A 1 185 ? -11.253 4.033 -9.705 1.00 52.06 185 SER A N 1
ATOM 1495 C CA . SER A 1 185 ? -10.343 2.944 -10.112 1.00 52.06 185 SER A CA 1
ATOM 1496 C C . SER A 1 185 ? -8.937 2.925 -9.496 1.00 52.06 185 SER A C 1
ATOM 1498 O O . SER A 1 185 ? -8.177 2.004 -9.793 1.00 52.06 185 SER A O 1
ATOM 1500 N N . LYS A 1 186 ? -8.549 3.889 -8.647 1.00 65.44 186 LYS A N 1
ATOM 1501 C CA . LYS A 1 186 ? -7.210 3.908 -8.026 1.00 65.44 186 LYS A CA 1
ATOM 1502 C C . LYS A 1 186 ? -7.307 3.657 -6.524 1.00 65.44 186 LYS A C 1
ATOM 1504 O O . LYS A 1 186 ? -7.738 4.522 -5.762 1.00 65.44 186 LYS A O 1
ATOM 1509 N N . GLY A 1 187 ? -6.891 2.468 -6.106 1.00 88.56 187 GLY A N 1
ATOM 1510 C CA . GLY A 1 187 ? -6.893 2.075 -4.706 1.00 88.56 187 GLY A CA 1
ATOM 1511 C C . GLY A 1 187 ? -6.215 0.734 -4.466 1.00 88.56 187 GLY A C 1
ATOM 1512 O O . GLY A 1 187 ? -5.700 0.098 -5.383 1.00 88.56 187 GLY A O 1
ATOM 1513 N N . ILE A 1 188 ? -6.228 0.326 -3.208 1.00 94.56 188 ILE A N 1
ATOM 1514 C CA . ILE A 1 188 ? -5.813 -0.990 -2.740 1.00 94.56 188 ILE A CA 1
ATOM 1515 C C . ILE A 1 188 ? -7.089 -1.798 -2.519 1.00 94.56 188 ILE A C 1
ATOM 1517 O O . ILE A 1 188 ? -8.007 -1.316 -1.860 1.00 94.56 188 ILE A O 1
ATOM 1521 N N . ASN A 1 189 ? -7.161 -3.007 -3.068 1.00 95.06 189 ASN A N 1
ATOM 1522 C CA . ASN A 1 189 ? -8.294 -3.908 -2.881 1.00 95.06 189 ASN A CA 1
ATOM 1523 C C . ASN A 1 189 ? -7.780 -5.331 -2.721 1.00 95.06 189 ASN A C 1
ATOM 1525 O O . ASN A 1 189 ? -7.415 -5.962 -3.701 1.00 95.06 189 ASN A O 1
ATOM 1529 N N . ILE A 1 190 ? -7.765 -5.821 -1.490 1.00 95.88 190 ILE A N 1
ATOM 1530 C CA . ILE A 1 190 ? -7.193 -7.115 -1.157 1.00 95.88 190 ILE A CA 1
ATOM 1531 C C . ILE A 1 190 ? -8.316 -8.048 -0.735 1.00 95.88 190 ILE A C 1
ATOM 1533 O O . ILE A 1 190 ? -9.027 -7.781 0.235 1.00 95.88 190 ILE A O 1
ATOM 1537 N N . THR A 1 191 ? -8.421 -9.161 -1.445 1.00 95.25 191 THR A N 1
ATOM 1538 C CA . THR A 1 191 ? -9.235 -10.328 -1.109 1.00 95.25 191 THR A CA 1
ATOM 1539 C C . THR A 1 191 ? -8.335 -11.566 -1.010 1.00 95.25 191 THR A C 1
ATOM 1541 O O . THR A 1 191 ? -7.104 -11.472 -1.079 1.00 95.25 191 THR A O 1
ATOM 1544 N N . ASP A 1 192 ? -8.926 -12.754 -0.875 1.00 93.25 192 ASP A N 1
ATOM 1545 C CA . ASP A 1 192 ? -8.177 -14.009 -0.989 1.00 93.25 192 ASP A CA 1
ATOM 1546 C C . ASP A 1 192 ? -7.485 -14.175 -2.354 1.00 93.25 192 ASP A C 1
ATOM 1548 O O . ASP A 1 192 ? -6.443 -14.833 -2.422 1.00 93.25 192 ASP A O 1
ATOM 1552 N N . TYR A 1 193 ? -8.021 -13.558 -3.418 1.00 93.38 193 TYR A N 1
ATOM 1553 C CA . TYR A 1 193 ? -7.435 -13.595 -4.759 1.00 93.38 193 TYR A CA 1
ATOM 1554 C C . TYR A 1 193 ? -6.056 -12.938 -4.767 1.00 93.38 193 TYR A C 1
ATOM 1556 O O . TYR A 1 193 ? -5.059 -13.619 -5.002 1.00 93.38 193 TYR A O 1
ATOM 1564 N N . GLU A 1 194 ? -5.959 -11.656 -4.403 1.00 94.00 194 GLU A N 1
ATOM 1565 C CA . GLU A 1 194 ? -4.671 -10.961 -4.373 1.00 94.00 194 GLU A CA 1
ATOM 1566 C C . GLU A 1 194 ? -3.732 -11.579 -3.338 1.00 94.00 194 GLU A C 1
ATOM 1568 O O . GLU A 1 194 ? -2.536 -11.708 -3.592 1.00 94.00 194 GLU A O 1
ATOM 1573 N N . LYS A 1 195 ? -4.263 -12.057 -2.202 1.00 93.81 195 LYS A N 1
ATOM 1574 C CA . LYS A 1 195 ? -3.464 -12.775 -1.200 1.00 93.81 195 LYS A CA 1
ATOM 1575 C C . LYS A 1 195 ? -2.774 -14.020 -1.751 1.00 93.81 195 LYS A C 1
ATOM 1577 O O . LYS A 1 195 ? -1.693 -14.367 -1.271 1.00 93.81 195 LYS A O 1
ATOM 1582 N N . SER A 1 196 ? -3.369 -14.703 -2.724 1.00 92.12 196 SER A N 1
ATOM 1583 C CA . SER A 1 196 ? -2.771 -15.905 -3.307 1.00 92.12 196 SER A CA 1
ATOM 1584 C C . SER A 1 196 ? -1.428 -15.620 -3.994 1.00 92.12 196 SER A C 1
ATOM 1586 O O . SER A 1 196 ? -0.510 -16.434 -3.886 1.00 92.12 196 SER A O 1
ATOM 1588 N N . PHE A 1 197 ? -1.259 -14.432 -4.581 1.00 90.38 197 PHE A N 1
ATOM 1589 C CA . PHE A 1 197 ? -0.044 -14.046 -5.303 1.00 90.38 197 PHE A CA 1
ATOM 1590 C C . PHE A 1 197 ? 1.151 -13.791 -4.379 1.00 90.38 197 PHE A C 1
ATOM 1592 O O . PHE A 1 197 ? 2.277 -14.181 -4.685 1.00 90.38 197 PHE A O 1
ATOM 1599 N N . PHE A 1 198 ? 0.903 -13.226 -3.195 1.00 87.94 198 PHE A N 1
ATOM 1600 C CA . PHE A 1 198 ? 1.943 -12.935 -2.199 1.00 87.94 198 PHE A CA 1
ATOM 1601 C C . PHE A 1 198 ? 2.452 -14.181 -1.453 1.00 87.94 198 PHE A C 1
ATOM 1603 O O . PHE A 1 198 ? 3.472 -14.117 -0.779 1.00 87.94 198 PHE A O 1
ATOM 1610 N N . LYS A 1 199 ? 1.769 -15.331 -1.553 1.00 76.06 199 LYS A N 1
ATOM 1611 C CA . LYS A 1 199 ? 2.201 -16.587 -0.907 1.00 76.06 199 LYS A CA 1
ATOM 1612 C C . LYS A 1 199 ? 3.185 -17.410 -1.743 1.00 76.06 199 LYS A C 1
ATOM 1614 O O . LYS A 1 199 ? 3.852 -18.279 -1.189 1.00 76.06 199 LYS A O 1
ATOM 1619 N N . GLY A 1 200 ? 3.217 -17.191 -3.059 1.00 57.50 200 GLY A N 1
ATOM 1620 C CA . GLY A 1 200 ? 3.976 -18.008 -4.013 1.00 57.50 200 GLY A CA 1
ATOM 1621 C C . GLY A 1 200 ? 5.100 -17.272 -4.744 1.00 57.50 200 GLY A C 1
ATOM 1622 O O . GLY A 1 200 ? 5.974 -17.924 -5.311 1.00 57.50 200 GLY A O 1
ATOM 1623 N N . GLY A 1 201 ? 5.105 -15.937 -4.736 1.00 52.06 201 GLY A N 1
ATOM 1624 C CA . GLY A 1 201 ? 6.139 -15.149 -5.399 1.00 52.06 201 GLY A CA 1
ATOM 1625 C C . GLY A 1 201 ? 7.403 -15.025 -4.553 1.00 52.06 201 GLY A C 1
ATOM 1626 O O . GLY A 1 201 ? 7.370 -14.469 -3.461 1.00 52.06 201 GLY A O 1
ATOM 1627 N N . ARG A 1 202 ? 8.539 -15.498 -5.073 1.00 48.22 202 ARG A N 1
ATOM 1628 C CA . ARG A 1 202 ? 9.840 -14.940 -4.686 1.00 48.22 202 ARG A CA 1
ATOM 1629 C C . ARG A 1 202 ? 10.002 -13.637 -5.466 1.00 48.22 202 ARG A C 1
ATOM 1631 O O . ARG A 1 202 ? 10.088 -13.695 -6.691 1.00 48.22 202 ARG A O 1
ATOM 1638 N N . LEU A 1 203 ? 9.970 -12.503 -4.773 1.00 52.25 203 LEU A N 1
ATOM 1639 C CA . LEU A 1 203 ? 10.395 -11.213 -5.325 1.00 52.25 203 LEU A CA 1
ATOM 1640 C C . LEU A 1 203 ? 11.919 -11.091 -5.288 1.00 52.25 203 LEU A C 1
ATOM 1642 O O . LEU A 1 203 ? 12.530 -11.643 -4.342 1.00 52.25 203 LEU A O 1
#

pLDDT: mean 85.15, std 14.44, range [39.03, 97.44]